Protein AF-A0A7S3MMH6-F1 (afdb_monomer_lite)

Sequence (223 aa):
MWWWFIRTEEEWIPPMNFKDDDWFYIYQQNIFYQYFVALHAAVLLTTGNDCGPRGNSQVTIATIGLFLGAIINANIFGELAVLVSQLNAKNTEFQVKLTKINTTIKHLKLPRPLEERIRDYIITNQNSLEGQEQLSRFMKLLSPSIKARVIKHEFYAVLKRQPMFGFDERITAAVLEKLSLNLYKPDQKVAVQGEYPEEMFFLVRGNCDVFKTLTSTTPLYVQ

InterPro domains:
  IPR000595 Cyclic nucleotide-binding domain [PS50042] (163-223)
  IPR014710 RmlC-like jelly roll fold [G3DSA:2.60.120.10] (154-220)
  IPR018490 Cyclic nucleotide-binding domain superfamily [SSF51206] (88-212)
  IPR050866 Cyclic nucleotide-gated cation channel [PTHR45638] (1-212)

Secondary structure (DSSP, 8-state):
-HHHHHHHH-----GGGSSSSTHHHHHHS-HHHHHHHHHHHHHHHHTT------SHHHHHHHHHHHHHHHHHHHHHHHHHHHHHHHHTHHHHHHHHHHHHHHHHHHHHT--HHHHHHHHHHHHHTHHHHHHHHHHHHHHHHS-HHHHHHHHHHHHHHHHHTSTTTTT-HHHHHHHHHH-------TT--S--TTS---------SS-----------------

Structure (mmCIF, N/CA/C/O backbone):
data_AF-A0A7S3MMH6-F1
#
_entry.id   AF-A0A7S3MMH6-F1
#
loop_
_atom_site.group_PDB
_atom_site.id
_atom_site.type_symbol
_atom_site.label_atom_id
_atom_site.label_alt_id
_atom_site.label_comp_id
_atom_site.label_asym_id
_atom_site.label_entity_id
_atom_site.label_seq_id
_atom_site.pdbx_PDB_ins_code
_atom_site.Cartn_x
_atom_site.Cartn_y
_atom_site.Cartn_z
_atom_site.occupancy
_atom_site.B_iso_or_equiv
_atom_site.auth_seq_id
_atom_site.auth_comp_id
_atom_site.auth_asym_id
_atom_site.auth_atom_id
_atom_site.pdbx_PDB_model_num
ATOM 1 N N . MET A 1 1 ? 32.583 1.002 -23.457 1.00 62.88 1 MET A N 1
ATOM 2 C CA . MET A 1 1 ? 32.989 0.023 -24.492 1.00 62.88 1 MET A CA 1
ATOM 3 C C . MET A 1 1 ? 32.793 0.573 -25.898 1.00 62.88 1 MET A C 1
ATOM 5 O O . MET A 1 1 ? 33.776 0.648 -26.612 1.00 62.88 1 MET A O 1
ATOM 9 N N . TRP A 1 2 ? 31.594 1.038 -26.268 1.00 71.38 2 TRP A N 1
ATOM 10 C CA . TRP A 1 2 ? 31.306 1.567 -27.614 1.00 71.38 2 TRP A CA 1
ATOM 11 C C . TRP A 1 2 ? 32.253 2.691 -28.084 1.00 71.38 2 TRP A C 1
ATOM 13 O O . TRP A 1 2 ? 32.808 2.616 -29.171 1.00 71.38 2 TRP A O 1
ATOM 23 N N . TRP A 1 3 ? 32.546 3.667 -27.217 1.00 70.00 3 TRP A N 1
ATOM 24 C CA . TRP A 1 3 ? 33.489 4.761 -27.510 1.00 70.00 3 TRP A CA 1
ATOM 25 C C . TRP A 1 3 ? 34.903 4.295 -27.897 1.00 70.00 3 TRP A C 1
ATOM 27 O O . TRP A 1 3 ? 35.540 4.898 -28.754 1.00 70.00 3 TRP A O 1
ATOM 37 N N . TRP A 1 4 ? 35.395 3.217 -27.280 1.00 69.19 4 TRP A N 1
ATOM 38 C CA . TRP A 1 4 ? 36.733 2.701 -27.574 1.00 69.19 4 TRP A CA 1
ATOM 39 C C . TRP A 1 4 ? 36.800 2.101 -28.985 1.00 69.19 4 TRP A C 1
ATOM 41 O O . TRP A 1 4 ? 37.768 2.342 -29.692 1.00 69.19 4 TRP A O 1
ATOM 51 N N . PHE A 1 5 ? 35.736 1.418 -29.419 1.00 66.12 5 PHE A N 1
ATOM 52 C CA . PHE A 1 5 ? 35.644 0.813 -30.751 1.00 66.12 5 PHE A CA 1
ATOM 53 C C . PHE A 1 5 ? 35.458 1.834 -31.877 1.00 66.12 5 PHE A C 1
ATOM 55 O O . PHE A 1 5 ? 36.091 1.713 -32.922 1.00 66.12 5 PHE A O 1
ATOM 62 N N . ILE A 1 6 ? 34.649 2.876 -31.652 1.00 68.94 6 ILE A N 1
ATOM 63 C CA . ILE A 1 6 ? 34.470 3.966 -32.630 1.00 68.94 6 ILE A CA 1
ATOM 64 C C . ILE A 1 6 ? 35.820 4.595 -32.994 1.00 68.94 6 ILE A C 1
ATOM 66 O O . ILE A 1 6 ? 36.039 4.953 -34.147 1.00 68.94 6 ILE A O 1
ATOM 70 N N . ARG A 1 7 ? 36.729 4.694 -32.018 1.00 65.56 7 ARG A N 1
ATOM 71 C CA . ARG A 1 7 ? 38.051 5.301 -32.183 1.00 65.56 7 ARG A CA 1
ATOM 72 C C . ARG A 1 7 ? 39.074 4.395 -32.879 1.00 65.56 7 ARG A C 1
ATOM 74 O O . ARG A 1 7 ? 40.053 4.909 -33.399 1.00 65.56 7 ARG A O 1
ATOM 81 N N . THR A 1 8 ? 38.913 3.072 -32.836 1.00 67.44 8 THR A N 1
ATOM 82 C CA . THR A 1 8 ? 39.908 2.145 -33.405 1.00 67.44 8 THR A CA 1
ATOM 83 C C . THR A 1 8 ? 39.695 1.867 -34.885 1.00 67.44 8 THR A C 1
ATOM 85 O O . THR A 1 8 ? 40.674 1.685 -35.597 1.00 67.44 8 THR A O 1
ATOM 88 N N . GLU A 1 9 ? 38.439 1.801 -35.331 1.00 66.38 9 GLU A N 1
ATOM 89 C CA . GLU A 1 9 ? 38.104 1.459 -36.721 1.00 66.38 9 GLU A CA 1
ATOM 90 C C . GLU A 1 9 ? 37.678 2.690 -37.544 1.00 66.38 9 GLU A C 1
ATOM 92 O O . GLU A 1 9 ? 37.731 2.622 -38.758 1.00 66.38 9 GLU A O 1
ATOM 97 N N . GLU A 1 10 ? 37.264 3.804 -36.915 1.00 68.50 10 GLU A N 1
ATOM 98 C CA . GLU A 1 10 ? 36.787 5.050 -37.567 1.00 68.50 10 GLU A CA 1
ATOM 99 C C . GLU A 1 10 ? 35.725 4.872 -38.685 1.00 68.50 10 GLU A C 1
ATOM 101 O O . GLU A 1 10 ? 35.461 5.773 -39.475 1.00 68.50 10 GLU A O 1
ATOM 106 N N . GLU A 1 11 ? 35.060 3.716 -38.725 1.00 70.00 11 GLU A N 1
ATOM 107 C CA . GLU A 1 11 ? 34.082 3.342 -39.759 1.00 70.00 11 GLU A CA 1
ATOM 108 C C . GLU A 1 11 ? 32.620 3.463 -39.300 1.00 70.00 11 GLU A C 1
ATOM 110 O O . GLU A 1 11 ? 31.686 3.286 -40.086 1.00 70.00 11 GLU A O 1
ATOM 115 N N . TRP A 1 12 ? 32.388 3.713 -38.010 1.00 78.81 12 TRP A N 1
ATOM 116 C CA . TRP A 1 12 ? 31.040 3.728 -37.456 1.00 78.81 12 TRP A CA 1
ATOM 117 C C . TRP A 1 12 ? 30.352 5.080 -37.660 1.00 78.81 12 TRP A C 1
ATOM 119 O O . TRP A 1 12 ? 30.837 6.124 -37.230 1.00 78.81 12 TRP A O 1
ATOM 129 N N . ILE A 1 13 ? 29.154 5.041 -38.244 1.00 74.38 13 ILE A N 1
ATOM 130 C CA . ILE A 1 13 ? 28.340 6.226 -38.516 1.00 74.38 13 ILE A CA 1
ATOM 131 C C . ILE A 1 13 ? 27.109 6.180 -37.604 1.00 74.38 13 ILE A C 1
ATOM 133 O O . ILE A 1 13 ? 26.341 5.216 -37.680 1.00 74.38 13 ILE A O 1
ATOM 137 N N . PRO A 1 14 ? 26.880 7.192 -36.746 1.00 74.31 14 PRO A N 1
ATOM 138 C CA . PRO A 1 14 ? 25.694 7.232 -35.909 1.00 74.31 14 PRO A CA 1
ATOM 139 C C . PRO A 1 14 ? 24.432 7.371 -36.768 1.00 74.31 14 PRO A C 1
ATOM 141 O O . PRO A 1 14 ? 24.442 8.113 -37.753 1.00 74.31 14 PRO A O 1
ATOM 144 N N . PRO A 1 15 ? 23.302 6.776 -36.348 1.00 68.12 15 PRO A N 1
ATOM 145 C CA . PRO A 1 15 ? 22.075 6.806 -37.137 1.00 68.12 15 PRO A CA 1
ATOM 146 C C . PRO A 1 15 ? 21.517 8.188 -37.476 1.00 68.12 15 PRO A C 1
ATOM 148 O O . PRO A 1 15 ? 20.829 8.352 -38.481 1.00 68.12 15 PRO A O 1
ATOM 151 N N . MET A 1 16 ? 21.845 9.194 -36.662 1.00 65.19 16 MET A N 1
ATOM 152 C CA . MET A 1 16 ? 21.480 10.590 -36.905 1.00 65.19 16 MET A CA 1
ATOM 153 C C . MET A 1 16 ? 22.085 11.148 -38.205 1.00 65.19 16 MET A C 1
ATOM 155 O O . MET A 1 16 ? 21.494 12.041 -38.802 1.00 65.19 16 MET A O 1
ATOM 159 N N . ASN A 1 17 ? 23.194 10.572 -38.680 1.00 65.25 17 ASN A N 1
ATOM 160 C CA . ASN A 1 17 ? 23.944 11.033 -39.848 1.00 65.25 17 ASN A CA 1
ATOM 161 C C . ASN A 1 17 ? 23.796 10.088 -41.057 1.00 65.25 17 ASN A C 1
ATOM 163 O O . ASN A 1 17 ? 24.615 10.124 -41.963 1.00 65.25 17 ASN A O 1
ATOM 167 N N . PHE A 1 18 ? 22.775 9.220 -41.107 1.00 65.38 18 PHE A N 1
ATOM 168 C CA . PHE A 1 18 ? 22.557 8.342 -42.273 1.00 65.38 18 PHE A CA 1
ATOM 169 C C . PHE A 1 18 ? 21.959 9.046 -43.501 1.00 65.38 18 PHE A C 1
ATOM 171 O O . PHE A 1 18 ? 21.880 8.428 -44.561 1.00 65.38 18 PHE A O 1
ATOM 178 N N . LYS A 1 19 ? 21.492 10.293 -43.364 1.00 58.62 19 LYS A N 1
ATOM 179 C CA . LYS A 1 19 ? 20.823 11.039 -44.444 1.00 58.62 19 LYS A CA 1
ATOM 180 C C . LYS A 1 19 ? 21.714 12.038 -45.179 1.00 58.62 19 LYS A C 1
ATOM 182 O O . LYS A 1 19 ? 21.406 12.336 -46.326 1.00 58.62 19 LYS A O 1
ATOM 187 N N . ASP A 1 20 ? 22.795 12.483 -44.552 1.00 57.34 20 ASP A N 1
ATOM 188 C CA . ASP A 1 20 ? 23.747 13.440 -45.109 1.00 57.34 20 ASP A CA 1
ATOM 189 C C . ASP A 1 20 ? 25.142 12.795 -45.047 1.00 57.34 20 ASP A C 1
ATOM 191 O O . ASP A 1 20 ? 25.453 12.124 -44.063 1.00 57.34 20 ASP A O 1
ATOM 195 N N . ASP A 1 21 ? 25.985 12.964 -46.074 1.00 57.78 21 ASP A N 1
ATOM 196 C CA . ASP A 1 21 ? 27.357 12.408 -46.183 1.00 57.78 21 ASP A CA 1
ATOM 197 C C . ASP A 1 21 ? 28.353 13.002 -45.143 1.00 57.78 21 ASP A C 1
ATOM 199 O O . ASP A 1 21 ? 29.566 13.065 -45.343 1.00 57.78 21 ASP A O 1
ATOM 203 N N . ASP A 1 22 ? 27.847 13.413 -43.982 1.00 60.09 22 ASP A N 1
ATOM 204 C CA . ASP A 1 22 ? 28.514 14.191 -42.941 1.00 60.09 22 ASP A CA 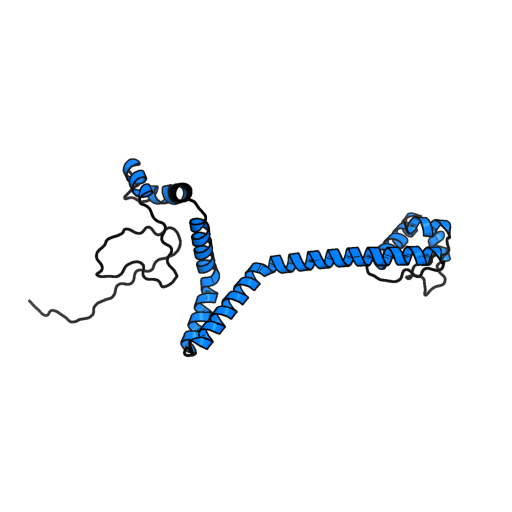1
ATOM 205 C C . ASP A 1 22 ? 29.324 13.341 -41.942 1.00 60.09 22 ASP A C 1
ATOM 207 O O . ASP A 1 22 ? 29.785 13.818 -40.899 1.00 60.09 22 ASP A O 1
ATOM 211 N N . TRP A 1 23 ? 29.510 12.051 -42.212 1.00 61.94 23 TRP A N 1
ATOM 212 C CA . TRP A 1 23 ? 30.156 11.123 -41.281 1.00 61.94 23 TRP A CA 1
ATOM 213 C C . TRP A 1 23 ? 31.647 11.414 -41.056 1.00 61.94 23 TRP A C 1
ATOM 215 O O . TRP A 1 23 ? 32.143 11.236 -39.941 1.00 61.94 23 TRP A O 1
ATOM 225 N N . PHE A 1 24 ? 32.340 11.959 -42.061 1.00 59.41 24 PHE A N 1
ATOM 226 C CA . PHE A 1 24 ? 33.725 12.423 -41.933 1.00 59.41 24 PHE A CA 1
ATOM 227 C C . PHE A 1 24 ? 33.884 13.553 -40.905 1.00 59.41 24 PHE A C 1
ATOM 229 O O . PHE A 1 24 ? 34.970 13.731 -40.350 1.00 59.41 24 PHE A O 1
ATOM 236 N N . TYR A 1 25 ? 32.817 14.302 -40.601 1.00 67.50 25 TYR A N 1
ATOM 237 C CA . TYR A 1 25 ? 32.901 15.429 -39.677 1.00 67.50 25 TYR A CA 1
ATOM 238 C C . TYR A 1 25 ? 32.965 14.996 -38.215 1.00 67.50 25 TYR A C 1
ATOM 240 O O . TYR A 1 25 ? 33.641 15.668 -37.443 1.00 67.50 25 TYR A O 1
ATOM 248 N N . ILE A 1 26 ? 32.340 13.882 -37.809 1.00 76.94 26 ILE A N 1
ATOM 249 C CA . ILE A 1 26 ? 32.316 13.460 -36.392 1.00 76.94 26 ILE A CA 1
ATOM 250 C C . ILE A 1 26 ? 33.731 13.207 -35.873 1.00 76.94 26 ILE A C 1
ATOM 252 O O . ILE A 1 26 ? 34.082 13.687 -34.795 1.00 76.94 26 ILE A O 1
ATOM 256 N N . TYR A 1 27 ? 34.551 12.507 -36.656 1.00 77.88 27 TYR A N 1
ATOM 257 C CA . TYR A 1 27 ? 35.936 12.187 -36.305 1.00 77.88 27 TYR A CA 1
ATOM 258 C C . TYR A 1 27 ? 36.850 13.420 -36.281 1.00 77.88 27 TYR A C 1
ATOM 260 O O . TYR A 1 27 ? 37.856 13.431 -35.576 1.00 77.88 27 TYR A O 1
ATOM 268 N N . GLN A 1 28 ? 36.460 14.492 -36.978 1.00 78.75 28 GLN A N 1
ATOM 269 C CA . GLN A 1 28 ? 37.149 15.785 -36.972 1.00 78.75 28 GLN A CA 1
ATOM 270 C C . GLN A 1 28 ? 36.670 16.723 -35.848 1.00 78.75 28 GLN A C 1
ATOM 272 O O . GLN A 1 28 ? 37.335 17.717 -35.554 1.00 78.75 28 GLN A O 1
ATOM 277 N N . GLN A 1 29 ? 35.536 16.428 -35.198 1.00 81.19 29 GLN A N 1
ATOM 278 C CA . GLN A 1 29 ? 35.030 17.205 -34.063 1.00 81.19 29 GLN A CA 1
ATOM 279 C C . GLN A 1 29 ? 35.808 16.926 -32.770 1.00 81.19 29 GLN A C 1
ATOM 281 O O . GLN A 1 29 ? 36.520 15.935 -32.622 1.00 81.19 29 GLN A O 1
ATOM 286 N N . ASN A 1 30 ? 35.605 17.797 -31.780 1.00 86.25 30 ASN A N 1
ATOM 287 C CA . ASN A 1 30 ? 36.179 17.665 -30.443 1.00 86.25 30 ASN A CA 1
ATOM 288 C C . ASN A 1 30 ? 35.828 16.308 -29.788 1.00 86.25 30 ASN A C 1
ATOM 290 O O . ASN A 1 30 ? 34.705 15.813 -29.908 1.00 86.25 30 ASN A O 1
ATOM 294 N N . ILE A 1 31 ? 36.764 15.754 -29.012 1.00 83.75 31 ILE A N 1
ATOM 295 C CA . ILE A 1 31 ? 36.619 14.496 -28.264 1.00 83.75 31 ILE A CA 1
ATOM 296 C C . ILE A 1 31 ? 35.347 14.459 -27.401 1.00 83.75 31 ILE A C 1
ATOM 298 O O . ILE A 1 31 ? 34.705 13.415 -27.284 1.00 83.75 31 ILE A O 1
ATOM 302 N N . PHE A 1 32 ? 34.947 15.604 -26.833 1.00 86.69 32 PHE A N 1
ATOM 303 C CA . PHE A 1 32 ? 33.717 15.716 -26.047 1.00 86.69 32 PHE A CA 1
ATOM 304 C C . PHE A 1 32 ? 32.476 15.423 -26.892 1.00 86.69 32 PHE A C 1
ATOM 306 O O . PHE A 1 32 ? 31.610 14.664 -26.462 1.00 86.69 32 PHE A O 1
ATOM 313 N N . TYR A 1 33 ? 32.405 15.975 -28.105 1.00 85.19 33 TYR A N 1
ATOM 314 C CA . TYR A 1 33 ? 31.282 15.756 -29.013 1.00 85.19 33 TYR A CA 1
ATOM 315 C C . TYR A 1 33 ? 31.188 14.281 -29.421 1.00 85.19 33 TYR A C 1
ATOM 317 O O . TYR A 1 33 ? 30.129 13.670 -29.285 1.00 85.19 33 TYR A O 1
ATOM 325 N N . GLN A 1 34 ? 32.316 13.676 -29.805 1.00 83.50 34 GLN A N 1
ATOM 326 C CA . GLN A 1 34 ? 32.385 12.253 -30.155 1.00 83.50 34 GLN A CA 1
ATOM 327 C C . GLN A 1 34 ? 31.911 11.350 -29.005 1.00 83.50 34 GLN A C 1
ATOM 329 O O . GLN A 1 34 ? 31.163 10.394 -29.219 1.00 83.50 34 GLN A O 1
ATOM 334 N N . TYR A 1 35 ? 32.302 11.668 -27.767 1.00 86.19 35 TYR A N 1
ATOM 335 C CA . TYR A 1 35 ? 31.870 10.925 -26.585 1.00 86.19 35 TYR A CA 1
ATOM 336 C C . TYR A 1 35 ? 30.358 11.024 -26.346 1.00 86.19 35 TYR A C 1
ATOM 338 O O . TYR A 1 35 ? 29.716 10.000 -26.117 1.00 86.19 35 TYR A O 1
ATOM 346 N N . PHE A 1 36 ? 29.769 12.221 -26.426 1.00 87.56 36 PHE A N 1
ATOM 347 C CA . PHE A 1 36 ? 28.325 12.392 -26.228 1.00 87.56 36 PHE A CA 1
ATOM 348 C C . PHE A 1 36 ? 27.495 11.706 -27.316 1.00 87.56 36 PHE A C 1
ATOM 350 O O . PHE A 1 36 ? 26.463 11.117 -27.003 1.00 87.56 36 PHE A O 1
ATOM 357 N N . VAL A 1 37 ? 27.965 11.702 -28.566 1.00 85.31 37 VAL A N 1
ATOM 358 C CA . VAL A 1 37 ? 27.330 10.949 -29.659 1.00 85.31 37 VAL A CA 1
ATOM 359 C C . VAL A 1 37 ? 27.395 9.442 -29.394 1.00 85.31 37 VAL A C 1
ATOM 361 O O . VAL A 1 37 ? 26.387 8.745 -29.526 1.00 85.31 37 VAL A O 1
ATOM 364 N N . ALA A 1 38 ? 28.546 8.933 -28.947 1.00 84.75 38 ALA A N 1
ATOM 365 C CA . ALA A 1 38 ? 28.697 7.529 -28.571 1.00 84.75 38 ALA A CA 1
ATOM 366 C C . ALA A 1 38 ? 27.815 7.145 -27.368 1.00 84.75 38 ALA A C 1
ATOM 368 O O . ALA A 1 38 ? 27.232 6.061 -27.351 1.00 84.75 38 ALA A O 1
ATOM 369 N N . LEU A 1 39 ? 27.691 8.030 -26.373 1.00 87.00 39 LEU A N 1
ATOM 370 C CA . LEU A 1 39 ? 26.815 7.851 -25.214 1.00 87.00 39 LEU A CA 1
ATOM 371 C C . LEU A 1 39 ? 25.342 7.824 -25.635 1.00 87.00 39 LEU A C 1
ATOM 373 O O . LEU A 1 39 ? 24.604 6.935 -25.219 1.00 87.00 39 LEU A O 1
ATOM 377 N N . HIS A 1 40 ? 24.927 8.758 -26.490 1.00 86.25 40 HIS A N 1
ATOM 378 C CA . HIS A 1 40 ? 23.576 8.808 -27.039 1.00 86.25 40 HIS A CA 1
ATOM 379 C C . HIS A 1 40 ? 23.229 7.511 -27.787 1.00 86.25 40 HIS A C 1
ATOM 381 O O . HIS A 1 40 ? 22.184 6.914 -27.534 1.00 86.25 40 HIS A O 1
ATOM 387 N N . ALA A 1 41 ? 24.140 7.010 -28.627 1.00 84.50 41 ALA A N 1
ATOM 388 C CA . ALA A 1 41 ? 23.962 5.733 -29.315 1.00 84.50 41 ALA A CA 1
ATOM 389 C C . ALA A 1 41 ? 23.887 4.536 -28.353 1.00 84.50 41 ALA A C 1
ATOM 391 O O . ALA A 1 41 ? 23.083 3.635 -28.569 1.00 84.50 41 ALA A O 1
ATOM 392 N N . ALA A 1 42 ? 24.664 4.529 -27.265 1.00 86.50 42 ALA A N 1
ATOM 393 C CA . ALA A 1 42 ? 24.591 3.474 -26.253 1.00 86.50 42 ALA A CA 1
ATOM 394 C C . ALA A 1 42 ? 23.244 3.467 -25.502 1.00 86.50 42 ALA A C 1
ATOM 396 O O . ALA A 1 42 ? 22.694 2.400 -25.219 1.00 86.50 42 ALA A O 1
ATOM 397 N N . VAL A 1 43 ? 22.685 4.646 -25.211 1.00 88.56 43 VAL A N 1
ATOM 398 C CA . VAL A 1 43 ? 21.348 4.772 -24.606 1.00 88.56 43 VAL A CA 1
ATOM 399 C C . VAL A 1 43 ? 20.269 4.283 -25.575 1.00 88.56 43 VAL A C 1
ATOM 401 O O . VAL A 1 43 ? 19.395 3.519 -25.172 1.00 88.56 43 VAL A O 1
ATOM 404 N N . LEU A 1 44 ? 20.359 4.651 -26.856 1.00 87.44 44 LEU A N 1
ATOM 405 C CA . LEU A 1 44 ? 19.448 4.167 -27.899 1.00 87.44 44 LEU A CA 1
ATOM 406 C C . LEU A 1 44 ? 19.522 2.645 -28.083 1.00 87.44 44 LEU A C 1
ATOM 408 O O . LEU A 1 44 ? 18.490 1.983 -28.164 1.00 87.44 44 LEU A O 1
ATOM 412 N N . LEU A 1 45 ? 20.726 2.073 -28.072 1.00 87.06 45 LEU A N 1
ATOM 413 C CA . LEU A 1 45 ? 20.916 0.623 -28.119 1.00 87.06 45 LEU A CA 1
ATOM 414 C C . LEU A 1 45 ? 20.231 -0.061 -26.928 1.00 87.06 45 LEU A C 1
ATOM 416 O O . LEU A 1 45 ? 19.583 -1.093 -27.080 1.00 87.06 45 LEU A O 1
ATOM 420 N N . THR A 1 46 ? 20.315 0.549 -25.743 1.00 87.00 46 THR A N 1
ATOM 421 C CA . THR A 1 46 ? 19.673 0.025 -24.529 1.00 87.00 46 THR A CA 1
ATOM 422 C C . THR A 1 46 ? 18.151 0.031 -24.648 1.00 87.00 46 THR A C 1
ATOM 424 O O . THR A 1 46 ? 17.508 -0.870 -24.125 1.00 87.00 46 THR A O 1
ATOM 427 N N . THR A 1 47 ? 17.551 0.978 -25.372 1.00 87.88 47 THR A N 1
ATOM 428 C CA . THR A 1 47 ? 16.098 1.013 -25.623 1.00 87.88 47 THR A CA 1
ATOM 429 C C . THR A 1 47 ? 15.653 0.116 -26.784 1.00 87.88 47 THR A C 1
ATOM 431 O O . THR A 1 47 ? 14.466 0.082 -27.102 1.00 87.88 47 THR A O 1
ATOM 434 N N . GLY A 1 48 ? 16.573 -0.647 -27.385 1.00 84.75 48 GLY A N 1
ATOM 435 C CA . GLY A 1 48 ? 16.291 -1.566 -28.490 1.00 84.75 48 GLY A CA 1
ATOM 436 C C . GLY A 1 48 ? 16.349 -0.918 -29.874 1.00 84.75 48 GLY A C 1
ATOM 437 O O . GLY A 1 48 ? 15.880 -1.519 -30.837 1.00 84.75 48 GLY A O 1
ATOM 438 N N . ASN A 1 49 ? 16.898 0.295 -29.987 1.00 85.31 49 ASN A N 1
ATOM 439 C CA . ASN A 1 49 ? 17.121 0.937 -31.279 1.00 85.31 49 ASN A CA 1
ATOM 440 C C . ASN A 1 49 ? 18.421 0.441 -31.919 1.00 85.31 49 ASN A C 1
ATOM 442 O O . ASN A 1 49 ? 19.376 0.074 -31.234 1.00 85.31 49 ASN A O 1
ATOM 446 N N . ASP A 1 50 ? 18.455 0.465 -33.247 1.00 79.75 50 ASP A N 1
ATOM 447 C CA . ASP A 1 50 ? 19.628 0.058 -34.010 1.00 79.75 50 ASP A CA 1
ATOM 448 C C . ASP A 1 50 ? 20.738 1.120 -33.928 1.00 79.75 50 ASP A C 1
ATOM 450 O O . ASP A 1 50 ? 20.481 2.324 -34.017 1.00 79.75 50 ASP A O 1
ATOM 454 N N . CYS A 1 51 ? 21.983 0.673 -33.762 1.00 77.56 51 CYS A N 1
ATOM 455 C CA . CYS A 1 51 ? 23.169 1.524 -33.818 1.00 77.56 51 CYS A CA 1
ATOM 456 C C . CYS A 1 51 ? 23.837 1.527 -35.202 1.00 77.56 51 CYS A C 1
ATOM 458 O O . CYS A 1 51 ? 24.802 2.265 -35.387 1.00 77.56 51 CYS A O 1
ATOM 460 N N . GLY A 1 52 ? 23.336 0.736 -36.157 1.00 78.00 52 GLY A N 1
ATOM 461 C CA . GLY A 1 52 ? 23.839 0.639 -37.527 1.00 78.00 52 GLY A CA 1
ATOM 462 C C . GLY A 1 52 ? 25.300 0.185 -37.616 1.00 78.00 52 GLY A C 1
ATOM 463 O O . GLY A 1 52 ? 26.138 0.924 -38.141 1.00 78.00 52 GLY A O 1
ATOM 464 N N . PRO A 1 53 ? 25.633 -1.008 -37.092 1.00 80.50 53 PRO A N 1
ATOM 465 C CA . PRO A 1 53 ? 26.980 -1.560 -37.187 1.00 80.50 53 PRO A CA 1
ATOM 466 C C . PRO A 1 53 ? 27.364 -1.845 -38.650 1.00 80.50 53 PRO A C 1
ATOM 468 O O . PRO A 1 53 ? 26.544 -2.323 -39.435 1.00 80.50 53 PRO A O 1
ATOM 471 N N . ARG A 1 54 ? 28.621 -1.576 -39.022 1.00 78.19 54 ARG A N 1
ATOM 472 C CA . ARG A 1 54 ? 29.150 -1.800 -40.384 1.00 78.19 54 ARG A CA 1
ATOM 473 C C . ARG A 1 54 ? 30.090 -3.004 -40.472 1.00 78.19 54 ARG A C 1
ATOM 475 O O . ARG A 1 54 ? 30.081 -3.701 -41.481 1.00 78.19 54 ARG A O 1
ATOM 482 N N . GLY A 1 55 ? 30.851 -3.270 -39.410 1.00 82.25 55 GLY A N 1
ATOM 483 C CA . GLY A 1 55 ? 31.793 -4.392 -39.324 1.00 82.25 55 GLY A CA 1
ATOM 484 C C . GLY A 1 55 ? 31.268 -5.599 -38.535 1.00 82.25 55 GLY A C 1
ATOM 485 O O . GLY A 1 55 ? 30.431 -5.463 -37.641 1.00 82.25 55 GLY A O 1
ATOM 486 N N . ASN A 1 56 ? 31.815 -6.793 -38.799 1.00 83.69 56 ASN A N 1
ATOM 487 C CA . ASN A 1 56 ? 31.464 -8.032 -38.077 1.00 83.69 56 ASN A CA 1
ATOM 488 C C . ASN A 1 56 ? 31.709 -7.924 -36.553 1.00 83.69 56 ASN A C 1
ATOM 490 O O . ASN A 1 56 ? 30.935 -8.455 -35.749 1.00 83.69 56 ASN A O 1
ATOM 494 N N . SER A 1 57 ? 32.768 -7.212 -36.149 1.00 81.75 57 SER A N 1
ATOM 495 C CA . SER A 1 57 ? 33.091 -6.890 -34.750 1.00 81.75 57 SER A CA 1
ATOM 496 C C . SER A 1 57 ? 31.991 -6.034 -34.108 1.00 81.75 57 SER A C 1
ATOM 498 O O . SER A 1 57 ? 31.471 -6.372 -33.041 1.00 81.75 57 SER A O 1
ATOM 500 N N . GLN A 1 58 ? 31.578 -4.971 -34.802 1.00 82.44 58 GLN A N 1
ATOM 501 C CA . GLN A 1 58 ? 30.539 -4.037 -34.369 1.00 82.44 58 GLN A CA 1
ATOM 502 C C . GLN A 1 58 ? 29.180 -4.732 -34.228 1.00 82.44 58 GLN A C 1
ATOM 504 O O . GLN A 1 58 ? 28.508 -4.540 -33.215 1.00 82.44 58 GLN A O 1
ATOM 509 N N . VAL A 1 59 ? 28.806 -5.593 -35.184 1.00 85.75 59 VAL A N 1
ATOM 510 C CA . VAL A 1 59 ? 27.565 -6.390 -35.132 1.00 85.75 59 VAL A CA 1
ATOM 511 C C . VAL A 1 59 ? 27.546 -7.286 -33.894 1.00 85.75 59 VAL A C 1
ATOM 513 O O . VAL A 1 59 ? 26.544 -7.338 -33.180 1.00 85.75 59 VAL A O 1
ATOM 516 N N . THR A 1 60 ? 28.659 -7.960 -33.598 1.00 86.44 60 THR A N 1
ATOM 517 C CA . THR A 1 60 ? 28.755 -8.874 -32.449 1.00 86.44 60 THR A CA 1
ATOM 518 C C . THR A 1 60 ? 28.567 -8.128 -31.125 1.00 86.44 60 THR A C 1
ATOM 520 O O . THR A 1 60 ? 27.790 -8.551 -30.269 1.00 86.44 60 THR A O 1
ATOM 523 N N . ILE A 1 61 ? 29.223 -6.976 -30.964 1.00 83.50 61 ILE A N 1
ATOM 524 C CA . ILE A 1 61 ? 29.137 -6.162 -29.742 1.00 83.50 61 ILE A CA 1
ATOM 525 C C . ILE A 1 61 ? 27.762 -5.511 -29.603 1.00 83.50 61 ILE A C 1
ATOM 527 O O . ILE A 1 61 ? 27.203 -5.513 -28.507 1.00 83.50 61 ILE A O 1
ATOM 531 N N . ALA A 1 62 ? 27.206 -4.984 -30.696 1.00 85.38 62 ALA A N 1
ATOM 532 C CA . ALA A 1 62 ? 25.860 -4.422 -30.715 1.00 85.38 62 ALA A CA 1
ATOM 533 C C . ALA A 1 62 ? 24.825 -5.475 -30.301 1.00 85.38 62 ALA A C 1
ATOM 535 O O . ALA A 1 62 ? 23.968 -5.198 -29.467 1.00 85.38 62 ALA A O 1
ATOM 536 N N . THR A 1 63 ? 24.968 -6.707 -30.796 1.00 88.12 63 THR A N 1
ATOM 537 C CA . THR A 1 63 ? 24.094 -7.832 -30.439 1.00 88.12 63 THR A CA 1
ATOM 538 C C . THR A 1 63 ? 24.181 -8.167 -28.948 1.00 88.12 63 THR A C 1
ATOM 540 O O . THR A 1 63 ? 23.154 -8.277 -28.281 1.00 88.12 63 THR A O 1
ATOM 543 N N . ILE A 1 64 ? 25.390 -8.269 -28.382 1.00 89.31 64 ILE A N 1
ATOM 544 C CA . ILE A 1 64 ? 25.579 -8.489 -26.934 1.00 89.31 64 ILE A CA 1
ATOM 545 C C . ILE A 1 64 ? 24.985 -7.327 -26.124 1.00 89.31 64 ILE A C 1
ATOM 547 O O . ILE A 1 64 ? 24.307 -7.550 -25.121 1.00 89.31 64 ILE A O 1
ATOM 551 N N . GLY A 1 65 ? 25.209 -6.089 -26.569 1.00 88.25 65 GLY A N 1
ATOM 552 C CA . GLY A 1 65 ? 24.661 -4.885 -25.952 1.00 88.25 65 GLY A CA 1
ATOM 553 C C . GLY A 1 65 ? 23.133 -4.864 -25.953 1.00 88.25 65 GLY A C 1
ATOM 554 O O . GLY A 1 65 ? 22.540 -4.522 -24.934 1.00 88.25 65 GLY A O 1
ATOM 555 N N . LEU A 1 66 ? 22.498 -5.303 -27.042 1.00 90.06 66 LEU A N 1
ATOM 556 C CA . LEU A 1 66 ? 21.044 -5.437 -27.144 1.00 90.06 66 LEU A CA 1
ATOM 557 C C . LEU A 1 66 ? 20.498 -6.486 -26.174 1.00 90.06 66 LEU A C 1
ATOM 559 O O . LEU A 1 66 ? 19.513 -6.217 -25.489 1.00 90.06 66 LEU A O 1
ATOM 563 N N . PHE A 1 67 ? 21.147 -7.648 -26.049 1.00 92.25 67 PHE A N 1
ATOM 564 C CA . PHE A 1 67 ? 20.742 -8.656 -25.063 1.00 92.25 67 PHE A CA 1
ATOM 565 C C . PHE A 1 67 ? 20.841 -8.128 -23.629 1.00 92.25 67 PHE A C 1
ATOM 567 O O . PHE A 1 67 ? 19.906 -8.286 -22.845 1.00 92.25 67 PHE A O 1
ATOM 574 N N . LEU A 1 68 ? 21.947 -7.466 -23.284 1.00 91.75 68 LEU A N 1
ATOM 575 C CA . LEU A 1 68 ? 22.124 -6.871 -21.959 1.00 91.75 68 LEU A CA 1
ATOM 576 C C . LEU A 1 68 ? 21.117 -5.743 -21.703 1.00 91.75 68 LEU A C 1
ATOM 578 O O . LEU A 1 68 ? 20.514 -5.700 -20.632 1.00 91.75 68 LEU A O 1
ATOM 582 N N . GLY A 1 69 ? 20.888 -4.873 -22.688 1.00 91.69 69 GLY A N 1
ATOM 583 C CA . GLY A 1 69 ? 19.892 -3.806 -22.616 1.00 91.69 69 GLY A CA 1
ATOM 584 C C . GLY A 1 69 ? 18.479 -4.350 -22.415 1.00 91.69 69 GLY A C 1
ATOM 585 O O . GLY A 1 69 ? 17.752 -3.868 -21.548 1.00 91.69 69 GLY A O 1
ATOM 586 N N . ALA A 1 70 ? 18.117 -5.421 -23.125 1.00 93.56 70 ALA A N 1
ATOM 587 C CA . ALA A 1 70 ? 16.837 -6.100 -22.955 1.00 93.56 70 ALA A CA 1
ATOM 588 C C . ALA A 1 70 ? 16.663 -6.668 -21.537 1.00 93.56 70 ALA A C 1
ATOM 590 O O . ALA A 1 70 ? 15.606 -6.485 -20.934 1.00 93.56 70 ALA A O 1
ATOM 591 N N . ILE A 1 71 ? 17.699 -7.300 -20.971 1.00 95.00 71 ILE A N 1
ATOM 592 C CA . ILE A 1 71 ? 17.671 -7.816 -19.592 1.00 95.00 71 ILE A CA 1
ATOM 593 C C . ILE A 1 71 ? 17.515 -6.673 -18.581 1.00 95.00 71 ILE A C 1
ATOM 595 O O . ILE A 1 71 ? 16.715 -6.777 -17.651 1.00 95.00 71 ILE A O 1
ATOM 599 N N . ILE A 1 72 ? 18.253 -5.573 -18.748 1.00 94.00 72 ILE A N 1
ATOM 600 C CA . ILE A 1 72 ? 18.160 -4.405 -17.859 1.00 94.00 72 ILE A CA 1
ATOM 601 C C . ILE A 1 72 ? 16.752 -3.807 -17.919 1.00 94.00 72 ILE A C 1
ATOM 603 O O . ILE A 1 72 ? 16.132 -3.612 -16.874 1.00 94.00 72 ILE A O 1
ATOM 607 N N . ASN A 1 73 ? 16.212 -3.590 -19.119 1.00 94.56 73 ASN A N 1
ATOM 608 C CA . ASN A 1 73 ? 14.858 -3.068 -19.289 1.00 94.56 73 ASN A CA 1
ATOM 609 C C . ASN A 1 73 ? 13.812 -3.995 -18.667 1.00 94.56 73 ASN A C 1
ATOM 611 O O . ASN A 1 73 ? 12.923 -3.517 -17.966 1.00 94.56 73 ASN A O 1
ATOM 615 N N . ALA A 1 74 ? 13.926 -5.310 -18.874 1.00 95.88 74 ALA A N 1
ATOM 616 C CA . ALA A 1 74 ? 13.013 -6.283 -18.282 1.00 95.88 74 ALA A CA 1
ATOM 617 C C . ALA A 1 74 ? 12.999 -6.195 -16.747 1.00 95.88 74 ALA A C 1
ATOM 619 O O . ALA A 1 74 ? 11.924 -6.179 -16.150 1.00 95.88 74 ALA A O 1
ATOM 620 N N . ASN A 1 75 ? 14.169 -6.067 -16.112 1.00 96.62 75 ASN A N 1
ATOM 621 C CA . ASN A 1 75 ? 14.261 -5.883 -14.662 1.00 96.62 75 ASN A CA 1
ATOM 622 C C . ASN A 1 75 ? 13.651 -4.550 -14.209 1.00 96.62 75 ASN A C 1
ATOM 624 O O . ASN A 1 75 ? 12.869 -4.536 -13.262 1.00 96.62 75 ASN A O 1
ATOM 628 N N . ILE A 1 76 ? 13.947 -3.444 -14.902 1.00 96.19 76 ILE A N 1
ATOM 629 C CA . ILE A 1 76 ? 13.389 -2.122 -14.574 1.00 96.19 76 ILE A CA 1
ATOM 630 C C . ILE A 1 76 ? 11.859 -2.157 -14.635 1.00 96.19 76 ILE A C 1
ATOM 632 O O . ILE A 1 76 ? 11.195 -1.737 -13.690 1.00 96.19 76 ILE A O 1
ATOM 636 N N . PHE A 1 77 ? 11.283 -2.685 -15.718 1.00 96.12 77 PHE A N 1
ATOM 637 C CA . PHE A 1 77 ? 9.830 -2.784 -15.849 1.00 96.12 77 PHE A CA 1
ATOM 638 C C . PHE A 1 77 ? 9.214 -3.770 -14.849 1.00 96.12 77 PHE A C 1
ATOM 640 O O . PHE A 1 77 ? 8.109 -3.519 -14.367 1.00 96.12 77 PHE A O 1
ATOM 647 N N . GLY A 1 78 ? 9.922 -4.845 -14.493 1.00 97.25 78 GLY A N 1
ATOM 648 C CA . GLY A 1 78 ? 9.509 -5.775 -13.442 1.00 97.25 78 GLY A CA 1
ATOM 649 C C . GLY A 1 78 ? 9.386 -5.091 -12.079 1.00 97.25 78 GLY A C 1
ATOM 650 O O . GLY A 1 78 ? 8.325 -5.143 -11.457 1.00 97.25 78 GLY A O 1
ATOM 651 N N . GLU A 1 79 ? 10.429 -4.381 -11.651 1.00 97.62 79 GLU A N 1
ATOM 652 C CA . GLU A 1 79 ? 10.435 -3.632 -10.387 1.00 97.62 79 GLU A CA 1
ATOM 653 C C . GLU A 1 79 ? 9.389 -2.512 -10.378 1.00 97.62 79 GLU A C 1
ATOM 655 O O . GLU A 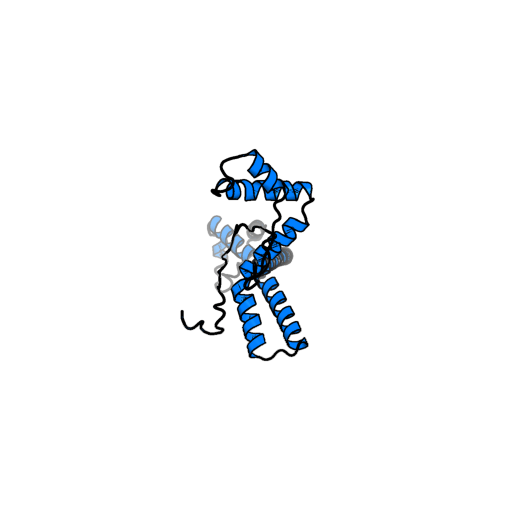1 79 ? 8.662 -2.332 -9.399 1.00 97.62 79 GLU A O 1
ATOM 660 N N . LEU A 1 80 ? 9.234 -1.793 -11.495 1.00 97.88 80 LEU A N 1
ATOM 661 C CA . LEU A 1 80 ? 8.191 -0.776 -11.634 1.00 97.88 80 LEU A CA 1
ATOM 662 C C . LEU A 1 80 ? 6.786 -1.372 -11.490 1.00 97.88 80 LEU A C 1
ATOM 664 O O . LEU A 1 80 ? 5.941 -0.782 -10.816 1.00 97.88 80 LEU A O 1
ATOM 668 N N . ALA A 1 81 ? 6.524 -2.541 -12.078 1.00 96.44 81 ALA A N 1
ATOM 669 C CA . ALA A 1 81 ? 5.237 -3.216 -11.940 1.00 96.44 81 ALA A CA 1
ATOM 670 C C . ALA A 1 81 ? 4.961 -3.624 -10.483 1.00 96.44 81 ALA A C 1
ATOM 672 O O . ALA A 1 81 ? 3.847 -3.425 -9.988 1.00 96.44 81 ALA A O 1
ATOM 673 N N . VAL A 1 82 ? 5.974 -4.134 -9.772 1.00 96.81 82 VAL A N 1
ATOM 674 C CA . VAL A 1 82 ? 5.871 -4.462 -8.341 1.00 96.81 82 VAL A CA 1
ATOM 675 C C . VAL A 1 82 ? 5.573 -3.209 -7.521 1.00 96.81 82 VAL A C 1
ATOM 677 O O . VAL A 1 82 ? 4.643 -3.218 -6.714 1.00 96.81 82 VAL A O 1
ATOM 680 N N . LEU A 1 83 ? 6.287 -2.111 -7.762 1.00 97.12 83 LEU A N 1
ATOM 681 C CA . LEU A 1 83 ? 6.068 -0.838 -7.078 1.00 97.12 83 LEU A CA 1
ATOM 682 C C . LEU A 1 83 ? 4.647 -0.308 -7.311 1.00 97.12 83 LEU A C 1
ATOM 684 O O . LEU A 1 83 ? 3.965 0.075 -6.360 1.00 97.12 83 LEU A O 1
ATOM 688 N N . VAL A 1 84 ? 4.157 -0.337 -8.552 1.00 96.31 84 VAL A N 1
ATOM 689 C CA . VAL A 1 84 ? 2.781 0.070 -8.882 1.00 96.31 84 VAL A CA 1
ATOM 690 C C . VAL A 1 84 ? 1.760 -0.825 -8.178 1.00 96.31 84 VAL A C 1
ATOM 692 O O . VAL A 1 84 ? 0.761 -0.326 -7.653 1.00 96.31 84 VAL A O 1
ATOM 695 N N . SER A 1 85 ? 2.008 -2.135 -8.121 1.00 95.31 85 SER A N 1
ATOM 696 C CA . SER A 1 85 ? 1.157 -3.071 -7.384 1.00 95.31 85 SER A CA 1
ATOM 697 C C . SER A 1 85 ? 1.140 -2.763 -5.886 1.00 95.31 85 SER A C 1
ATOM 699 O O . SER A 1 85 ? 0.082 -2.843 -5.264 1.00 95.31 85 SER A O 1
ATOM 701 N N . GLN A 1 86 ? 2.281 -2.401 -5.297 1.00 95.19 86 GLN A N 1
ATOM 702 C CA . GLN A 1 86 ? 2.385 -2.048 -3.880 1.00 95.19 86 GLN A CA 1
ATOM 703 C C . GLN A 1 86 ? 1.666 -0.731 -3.569 1.00 95.19 86 GLN A C 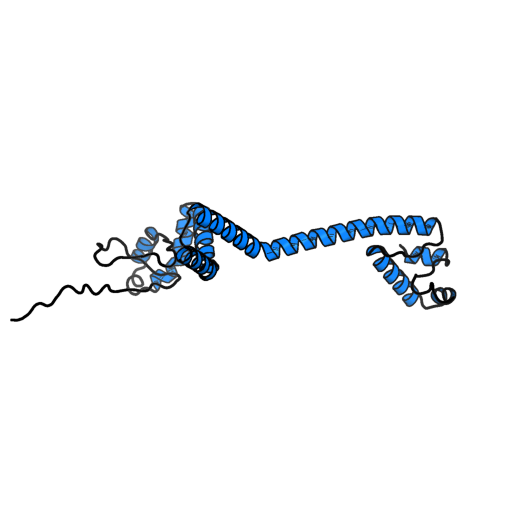1
ATOM 705 O O . GLN A 1 86 ? 0.892 -0.673 -2.614 1.00 95.19 86 GLN A O 1
ATOM 710 N N . LEU A 1 87 ? 1.841 0.299 -4.401 1.00 94.62 87 LEU A N 1
ATOM 711 C CA . LEU A 1 87 ? 1.135 1.578 -4.253 1.00 94.62 87 LEU A CA 1
ATOM 712 C C . LEU A 1 87 ? -0.386 1.404 -4.319 1.00 94.62 87 LEU A C 1
ATOM 714 O O . LEU A 1 87 ? -1.127 2.036 -3.566 1.00 94.62 87 LEU A O 1
ATOM 718 N N . ASN A 1 88 ? -0.856 0.508 -5.186 1.00 94.44 88 ASN A N 1
ATOM 719 C CA . ASN A 1 88 ? -2.278 0.233 -5.365 1.00 94.44 88 ASN A CA 1
ATOM 720 C C . ASN A 1 88 ? -2.811 -0.899 -4.477 1.00 94.44 88 ASN A C 1
ATOM 722 O O . ASN A 1 88 ? -3.992 -1.243 -4.589 1.00 94.44 88 ASN A O 1
ATOM 726 N N . ALA A 1 89 ? -1.994 -1.472 -3.588 1.00 93.56 89 ALA A N 1
ATOM 727 C CA . ALA A 1 89 ? -2.374 -2.640 -2.796 1.00 93.56 89 ALA A CA 1
ATOM 728 C C . ALA A 1 89 ? -3.625 -2.372 -1.947 1.00 93.56 89 ALA A C 1
ATOM 730 O O . ALA A 1 89 ? -4.578 -3.148 -2.001 1.00 93.56 89 ALA A O 1
ATOM 731 N N . LYS A 1 90 ? -3.677 -1.227 -1.250 1.00 88.12 90 LYS A N 1
ATOM 732 C CA . LYS A 1 90 ? -4.822 -0.846 -0.403 1.00 88.12 90 LYS A CA 1
ATOM 733 C C . LYS A 1 90 ? -6.125 -0.721 -1.200 1.00 88.12 90 LYS A C 1
ATOM 735 O O . LYS A 1 90 ? -7.165 -1.237 -0.794 1.00 88.12 90 LYS A O 1
ATOM 740 N N . ASN A 1 91 ? -6.071 -0.054 -2.352 1.00 90.56 91 ASN A N 1
ATOM 741 C CA . ASN A 1 91 ? -7.240 0.113 -3.217 1.00 90.56 91 ASN A CA 1
ATOM 742 C C . ASN A 1 91 ? -7.699 -1.235 -3.781 1.00 90.56 91 ASN A C 1
ATOM 744 O O . ASN A 1 91 ? -8.892 -1.532 -3.786 1.00 90.56 91 ASN A O 1
ATOM 748 N N . THR A 1 92 ? -6.750 -2.073 -4.198 1.00 93.19 92 THR A N 1
ATOM 749 C CA . THR A 1 92 ? -7.025 -3.417 -4.717 1.00 93.19 92 THR A CA 1
ATOM 750 C C . THR A 1 92 ? -7.681 -4.293 -3.651 1.00 93.19 92 THR A C 1
ATOM 752 O O . THR A 1 92 ? -8.699 -4.929 -3.919 1.00 93.19 92 THR A O 1
ATOM 755 N N . GLU A 1 93 ? -7.169 -4.282 -2.418 1.00 91.44 93 GLU A N 1
ATOM 756 C CA . GLU A 1 93 ? -7.754 -5.016 -1.294 1.00 91.44 93 GLU A CA 1
ATOM 757 C C . GLU A 1 93 ? -9.197 -4.571 -1.017 1.00 91.44 93 GLU A C 1
ATOM 759 O O . GLU A 1 93 ? -10.092 -5.408 -0.851 1.00 91.44 93 GLU A O 1
ATOM 764 N N . PHE A 1 94 ? -9.457 -3.262 -1.033 1.00 91.94 94 PHE A N 1
ATOM 765 C CA . PHE A 1 94 ? -10.806 -2.739 -0.849 1.00 91.94 94 PHE A CA 1
ATOM 766 C C . PHE A 1 94 ? -11.762 -3.168 -1.970 1.00 91.94 94 PHE A C 1
ATOM 768 O O . PHE A 1 94 ? -12.878 -3.608 -1.689 1.00 91.94 94 PHE A O 1
ATOM 775 N N . GLN A 1 95 ? -11.321 -3.134 -3.229 1.00 93.06 95 GLN A N 1
ATOM 776 C CA . GLN A 1 95 ? -12.126 -3.607 -4.361 1.00 93.06 95 GLN A CA 1
ATOM 777 C C . GLN A 1 95 ? -12.437 -5.106 -4.263 1.00 93.06 95 GLN A C 1
ATOM 779 O O . GLN A 1 95 ? -13.569 -5.536 -4.511 1.00 93.06 95 GLN A O 1
ATOM 784 N N . VAL A 1 96 ? -11.471 -5.915 -3.820 1.00 94.19 96 VAL A N 1
ATOM 785 C CA . VAL A 1 96 ? -11.681 -7.342 -3.538 1.00 94.19 96 VAL A CA 1
ATOM 786 C C . VAL A 1 96 ? -12.716 -7.526 -2.421 1.00 94.19 96 VAL A C 1
ATOM 788 O O . VAL A 1 96 ? -13.603 -8.377 -2.538 1.00 94.19 96 VAL A O 1
ATOM 791 N N . LYS A 1 97 ? -12.661 -6.718 -1.353 1.00 92.19 97 LYS A N 1
ATOM 792 C CA . LYS A 1 97 ? -13.648 -6.732 -0.257 1.00 92.19 97 LYS A CA 1
ATOM 793 C C . LYS A 1 97 ? -15.052 -6.375 -0.752 1.00 92.19 97 LYS A C 1
ATOM 795 O O . LYS A 1 97 ? -15.992 -7.115 -0.460 1.00 92.19 97 LYS A O 1
ATOM 800 N N . LEU A 1 98 ? -15.199 -5.310 -1.541 1.00 93.44 98 LEU A N 1
ATOM 801 C CA . LEU A 1 98 ? -16.481 -4.921 -2.143 1.00 93.44 98 LEU A CA 1
ATOM 802 C C . LEU A 1 98 ? -17.034 -6.008 -3.066 1.00 93.44 98 LEU A C 1
ATOM 804 O O . LEU A 1 98 ? -18.224 -6.315 -3.018 1.00 93.44 98 LEU A O 1
ATOM 808 N N . THR A 1 99 ? -16.173 -6.643 -3.858 1.00 94.75 99 THR A N 1
ATOM 809 C CA . THR A 1 99 ? -16.568 -7.749 -4.738 1.00 94.75 99 THR A CA 1
ATOM 810 C C . THR A 1 99 ? -17.129 -8.921 -3.934 1.00 94.75 99 THR A C 1
ATOM 812 O O . THR A 1 99 ? -18.206 -9.420 -4.256 1.00 94.75 99 THR A O 1
ATOM 815 N N . LYS A 1 100 ? -16.470 -9.314 -2.834 1.00 95.44 100 LYS A N 1
ATOM 816 C CA . LYS A 1 100 ? -16.972 -10.362 -1.927 1.00 95.44 100 LYS A CA 1
ATOM 817 C C . LYS A 1 100 ? -18.335 -10.002 -1.335 1.00 95.44 100 LYS A C 1
ATOM 819 O O . 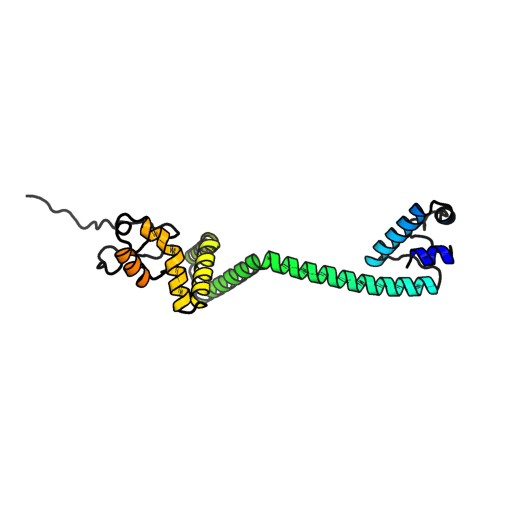LYS A 1 100 ? -19.233 -10.838 -1.336 1.00 95.44 100 LYS A O 1
ATOM 824 N N . ILE A 1 101 ? -18.505 -8.762 -0.875 1.00 93.56 101 ILE A N 1
ATOM 825 C CA . ILE A 1 101 ? -19.782 -8.274 -0.332 1.00 93.56 101 ILE A CA 1
ATOM 826 C C . ILE A 1 101 ? -20.878 -8.342 -1.397 1.00 93.56 101 ILE A C 1
ATOM 828 O O . ILE A 1 101 ? -21.959 -8.856 -1.126 1.00 93.56 101 ILE A O 1
ATOM 832 N N . ASN A 1 102 ? -20.595 -7.897 -2.621 1.00 92.31 102 ASN A N 1
ATOM 833 C CA . ASN A 1 102 ? -21.547 -7.949 -3.728 1.00 92.31 102 ASN A CA 1
ATOM 834 C C . ASN A 1 102 ? -21.973 -9.384 -4.065 1.00 92.31 102 ASN A C 1
ATOM 836 O O . ASN A 1 102 ? -23.152 -9.622 -4.328 1.00 92.31 102 ASN A O 1
ATOM 840 N N . THR A 1 103 ? -21.052 -10.347 -4.025 1.00 93.88 103 THR A N 1
ATOM 841 C CA . THR A 1 103 ? -21.388 -11.767 -4.195 1.00 93.88 103 THR A CA 1
ATOM 842 C C . THR A 1 103 ? -22.316 -12.255 -3.081 1.00 93.88 103 THR A C 1
ATOM 844 O O . THR A 1 103 ? -23.329 -12.893 -3.366 1.00 93.88 103 THR A O 1
ATOM 847 N N . THR A 1 104 ? -22.043 -11.889 -1.826 1.00 94.44 104 THR A N 1
ATOM 848 C CA . THR A 1 104 ? -22.902 -12.236 -0.682 1.00 94.44 104 THR A CA 1
ATOM 849 C C . THR A 1 104 ? -24.298 -11.626 -0.800 1.00 94.44 104 THR A C 1
ATOM 851 O O . THR A 1 104 ? -25.287 -12.321 -0.585 1.00 94.44 104 THR A O 1
ATOM 854 N N . ILE A 1 105 ? -24.400 -10.354 -1.192 1.00 93.81 105 ILE A N 1
ATOM 855 C CA . ILE A 1 105 ? -25.682 -9.669 -1.415 1.00 93.81 105 ILE A CA 1
ATOM 856 C C . ILE A 1 105 ? -26.520 -10.425 -2.455 1.00 93.81 105 ILE A C 1
ATOM 858 O O . ILE A 1 105 ? -27.691 -10.721 -2.210 1.00 93.81 105 ILE A O 1
ATOM 862 N N . LYS A 1 106 ? -25.903 -10.811 -3.581 1.00 91.06 106 LYS A N 1
ATOM 863 C CA . LYS A 1 106 ? -26.565 -11.592 -4.636 1.00 91.06 106 LYS A CA 1
ATOM 864 C C . LYS A 1 106 ? -27.042 -12.954 -4.135 1.00 91.06 106 LYS A C 1
ATOM 866 O O . LYS A 1 106 ? -28.149 -13.367 -4.469 1.00 91.06 106 LYS A O 1
ATOM 871 N N . HIS A 1 107 ? -26.234 -13.642 -3.327 1.00 95.19 107 HIS A N 1
ATOM 872 C CA . HIS A 1 107 ? -26.605 -14.934 -2.743 1.00 95.19 107 HIS A CA 1
ATOM 873 C C . HIS A 1 107 ? -27.801 -14.815 -1.790 1.00 95.19 107 HIS A C 1
ATOM 875 O O . HIS A 1 107 ? -28.673 -15.681 -1.791 1.00 95.19 107 HIS A O 1
ATOM 881 N N . LEU A 1 108 ? -27.864 -13.732 -1.012 1.00 94.19 108 LEU A N 1
ATOM 882 C CA . LEU A 1 108 ? -28.946 -13.465 -0.063 1.00 94.19 108 LEU A CA 1
ATOM 883 C C . LEU A 1 108 ? -30.223 -12.913 -0.717 1.00 94.19 108 LEU A C 1
ATOM 885 O O . LEU A 1 108 ? -31.247 -12.840 -0.042 1.00 94.19 108 LEU A O 1
ATOM 889 N N . LYS A 1 109 ? -30.184 -12.543 -2.007 1.00 94.00 109 LYS A N 1
ATOM 890 C CA . LYS A 1 109 ? -31.317 -11.967 -2.759 1.00 94.00 109 LYS A CA 1
ATOM 891 C C . LYS A 1 109 ? -31.962 -10.778 -2.032 1.00 94.00 109 LYS A C 1
ATOM 893 O O . LYS A 1 109 ? -33.182 -10.708 -1.888 1.00 94.00 109 LYS A O 1
ATOM 898 N N . LEU A 1 110 ? -31.132 -9.861 -1.537 1.00 92.44 110 LEU A N 1
ATOM 899 C CA . LEU A 1 110 ? -31.610 -8.691 -0.804 1.00 92.44 110 LEU A CA 1
ATOM 900 C C . LEU A 1 110 ? -32.380 -7.728 -1.731 1.00 92.44 110 LEU A C 1
ATOM 902 O O . LEU A 1 110 ? -32.106 -7.659 -2.928 1.00 92.44 110 LEU A O 1
ATOM 906 N N . PRO A 1 111 ? -33.354 -6.963 -1.208 1.00 92.38 111 PRO A N 1
ATOM 907 C CA . PRO A 1 111 ? -34.039 -5.945 -1.996 1.00 92.38 111 PRO A CA 1
ATOM 908 C C . PRO A 1 111 ? -33.083 -4.789 -2.329 1.00 92.38 111 PRO A C 1
ATOM 910 O O . PRO A 1 111 ? -32.320 -4.350 -1.468 1.00 92.38 111 PRO A O 1
ATOM 913 N N . ARG A 1 112 ? -33.184 -4.239 -3.549 1.00 90.12 112 ARG A N 1
ATOM 914 C CA . ARG A 1 112 ? -32.355 -3.118 -4.052 1.00 90.12 112 ARG A CA 1
ATOM 915 C C . ARG A 1 112 ? -32.080 -1.982 -3.048 1.00 90.12 112 ARG A C 1
ATOM 917 O O . ARG A 1 112 ? -30.907 -1.661 -2.876 1.00 90.12 112 ARG A O 1
ATOM 924 N N . PRO A 1 113 ? -33.079 -1.419 -2.335 1.00 92.81 113 PRO A N 1
ATOM 925 C CA . PRO A 1 113 ? -32.818 -0.334 -1.383 1.00 92.81 113 PRO A CA 1
ATOM 926 C C . PRO A 1 113 ? -31.895 -0.744 -0.226 1.00 92.81 113 PRO A C 1
ATOM 928 O O . PRO A 1 113 ? -31.159 0.082 0.309 1.00 92.81 113 PRO A O 1
ATOM 931 N N . LEU A 1 114 ? -31.911 -2.020 0.172 1.00 91.06 114 LEU A N 1
ATOM 932 C CA . LEU A 1 114 ? -31.017 -2.528 1.208 1.00 91.06 114 LEU A CA 1
ATOM 933 C C . LEU A 1 114 ? -29.605 -2.762 0.657 1.00 91.06 114 LEU A C 1
ATOM 935 O O . LEU A 1 114 ? -28.635 -2.504 1.363 1.00 91.06 114 LEU A O 1
ATOM 939 N N . GLU A 1 115 ? -29.473 -3.207 -0.597 1.00 91.50 115 GLU A N 1
ATOM 940 C CA . GLU A 1 115 ? -28.164 -3.374 -1.242 1.00 91.50 115 GLU A CA 1
ATOM 941 C C . GLU A 1 115 ? -27.398 -2.052 -1.340 1.00 91.50 115 GLU A C 1
ATOM 943 O O . GLU A 1 115 ? -26.218 -1.996 -0.991 1.00 91.50 115 GLU A O 1
ATOM 948 N N . GLU A 1 116 ? -28.071 -0.997 -1.806 1.00 91.50 116 GLU A N 1
ATOM 949 C CA . GLU A 1 116 ? -27.501 0.347 -1.952 1.00 91.50 116 GLU A CA 1
ATOM 950 C C . GLU A 1 116 ? -27.041 0.876 -0.597 1.00 91.50 116 GLU A C 1
ATOM 952 O O . GLU A 1 116 ? -25.873 1.225 -0.431 1.00 91.50 116 GLU A O 1
ATOM 957 N N . ARG A 1 117 ? -27.902 0.771 0.421 1.00 91.75 117 ARG A N 1
ATOM 958 C CA . ARG A 1 117 ? -27.567 1.190 1.783 1.00 91.75 117 ARG A CA 1
ATOM 959 C C . ARG A 1 117 ? -26.365 0.440 2.363 1.00 91.75 117 ARG A C 1
ATOM 961 O O . ARG A 1 117 ? -25.555 1.044 3.061 1.00 91.75 117 ARG A O 1
ATOM 968 N N . ILE A 1 118 ? -26.222 -0.858 2.077 1.00 92.00 118 ILE A N 1
ATOM 969 C CA . ILE A 1 118 ? -25.048 -1.638 2.501 1.00 92.00 118 ILE A CA 1
ATOM 970 C C . ILE A 1 118 ? -23.781 -1.130 1.803 1.00 92.00 118 ILE A C 1
ATOM 972 O O . ILE A 1 118 ? -22.755 -0.961 2.461 1.00 92.00 118 ILE A O 1
ATOM 976 N N . ARG A 1 119 ? -23.824 -0.887 0.487 1.00 90.50 119 ARG A N 1
ATOM 977 C CA . ARG A 1 119 ? -22.659 -0.389 -0.266 1.00 90.50 119 ARG A CA 1
ATOM 978 C C . ARG A 1 119 ? -22.225 0.985 0.234 1.00 90.50 119 ARG A C 1
ATOM 980 O O . ARG A 1 119 ? -21.047 1.155 0.549 1.00 90.50 119 ARG A O 1
ATOM 987 N N . ASP A 1 120 ? -23.169 1.907 0.381 1.00 91.81 120 ASP A N 1
ATOM 988 C CA . ASP A 1 120 ? -22.911 3.268 0.853 1.00 91.81 120 ASP A CA 1
ATOM 989 C C . ASP A 1 120 ? -22.317 3.264 2.260 1.00 91.81 120 ASP A C 1
ATOM 991 O O . ASP A 1 120 ? -21.329 3.952 2.527 1.00 91.81 120 ASP A O 1
ATOM 995 N N . TYR A 1 121 ? -22.854 2.423 3.148 1.00 90.50 121 TYR A N 1
ATOM 996 C CA . TYR A 1 121 ? -22.322 2.252 4.494 1.00 90.50 121 TYR A CA 1
ATOM 997 C C . TYR A 1 121 ? -20.862 1.775 4.489 1.00 90.50 121 TYR A C 1
ATOM 999 O O . TYR A 1 121 ? -20.036 2.320 5.222 1.00 90.50 121 TYR A O 1
ATOM 1007 N N . ILE A 1 122 ? -20.522 0.776 3.667 1.00 90.31 122 ILE A N 1
ATOM 1008 C CA . ILE A 1 122 ? -19.164 0.211 3.610 1.00 90.31 122 ILE A CA 1
ATOM 1009 C C . ILE A 1 122 ? -18.164 1.200 3.006 1.00 90.31 122 ILE A C 1
ATOM 1011 O O . ILE A 1 122 ? -17.045 1.295 3.508 1.00 90.31 122 ILE A O 1
ATOM 1015 N N . ILE A 1 123 ? -18.555 1.933 1.960 1.00 90.88 123 ILE A N 1
ATOM 1016 C CA . ILE A 1 123 ? -17.703 2.939 1.309 1.00 90.88 123 ILE A CA 1
ATOM 1017 C C . ILE A 1 123 ? -17.446 4.113 2.258 1.00 90.88 123 ILE A C 1
ATOM 1019 O O . ILE A 1 123 ? -16.298 4.503 2.460 1.00 90.88 123 ILE A O 1
ATOM 1023 N N . THR A 1 124 ? -18.494 4.623 2.907 1.00 88.81 124 THR A N 1
ATOM 1024 C CA . THR A 1 124 ? -18.394 5.780 3.811 1.00 88.81 124 THR A CA 1
ATOM 1025 C C . THR A 1 124 ? -17.581 5.455 5.063 1.00 88.81 124 THR A C 1
ATOM 1027 O O . THR A 1 124 ? -16.774 6.263 5.517 1.00 88.81 124 THR A O 1
ATOM 1030 N N . ASN A 1 125 ? -17.744 4.248 5.612 1.00 87.38 125 ASN A N 1
ATOM 1031 C CA . ASN A 1 125 ? -17.094 3.841 6.858 1.00 87.38 125 ASN A CA 1
ATOM 1032 C C . ASN A 1 125 ? -15.805 3.031 6.656 1.00 87.38 125 ASN A C 1
ATOM 1034 O O . ASN A 1 125 ? -15.303 2.457 7.624 1.00 87.38 125 ASN A O 1
ATOM 1038 N N . GLN A 1 126 ? -15.245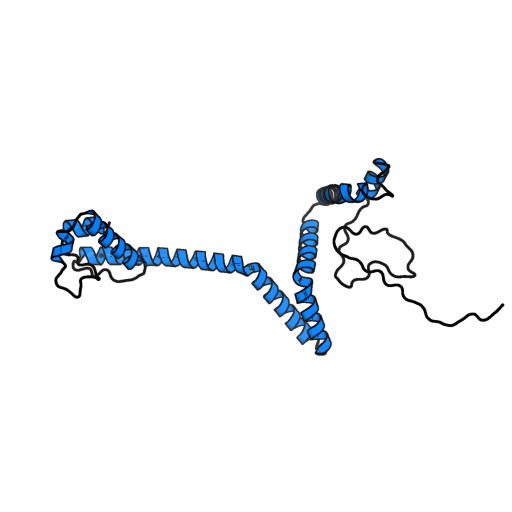 2.968 5.442 1.00 86.50 126 GLN A N 1
ATOM 1039 C CA . GLN A 1 126 ? -14.081 2.128 5.138 1.00 86.50 126 GLN A CA 1
ATOM 1040 C C . GLN A 1 126 ? -12.918 2.375 6.109 1.00 86.50 126 GLN A C 1
ATOM 1042 O O . GLN A 1 126 ? -12.437 1.432 6.735 1.00 86.50 126 GLN A O 1
ATOM 1047 N N . ASN A 1 127 ? -12.501 3.634 6.265 1.00 83.69 127 ASN A N 1
ATOM 1048 C CA . ASN A 1 127 ? -11.354 3.994 7.105 1.00 83.69 127 ASN A CA 1
ATOM 1049 C C . ASN A 1 127 ? -11.587 3.631 8.581 1.00 83.69 127 ASN A C 1
ATOM 1051 O O . ASN A 1 127 ? -10.698 3.089 9.237 1.00 83.69 127 ASN A O 1
ATOM 1055 N N . SER A 1 128 ? -12.795 3.886 9.092 1.00 83.31 128 SER A N 1
ATOM 1056 C CA . SER A 1 128 ? -13.170 3.576 10.475 1.00 83.31 128 SER A CA 1
ATOM 1057 C C . SER A 1 128 ? -13.188 2.068 10.731 1.00 83.31 128 SER A C 1
ATOM 1059 O O . SER A 1 128 ? -12.632 1.598 11.723 1.00 83.31 128 SER A O 1
ATOM 1061 N N . LEU A 1 129 ? -13.788 1.294 9.821 1.00 82.00 129 LEU A N 1
ATOM 1062 C CA . LEU A 1 129 ? -13.858 -0.165 9.920 1.00 82.00 129 LEU A CA 1
ATOM 1063 C C . LEU A 1 129 ? -12.469 -0.806 9.812 1.00 82.00 129 LEU A C 1
ATOM 1065 O O . LEU A 1 129 ? -12.167 -1.736 10.556 1.00 82.00 129 LEU A O 1
ATOM 1069 N N . GLU A 1 130 ? -11.621 -0.306 8.912 1.00 84.12 130 GLU A N 1
ATOM 1070 C CA . GLU A 1 130 ? -10.256 -0.797 8.715 1.00 84.12 130 GLU A CA 1
ATOM 1071 C C . GLU A 1 130 ? -9.385 -0.535 9.949 1.00 84.12 130 GLU A C 1
ATOM 1073 O O . GLU A 1 130 ? -8.733 -1.456 10.437 1.00 84.12 130 GLU A O 1
ATOM 1078 N N . GLY A 1 131 ? -9.441 0.671 10.524 1.00 83.44 131 GLY A N 1
ATOM 1079 C CA . GLY A 1 131 ? -8.706 0.998 11.748 1.00 83.44 131 GLY A CA 1
ATOM 1080 C C . GLY A 1 131 ? -9.106 0.115 12.935 1.00 83.44 131 GLY A C 1
ATOM 1081 O O . GLY A 1 131 ? -8.244 -0.373 13.668 1.00 83.44 131 GLY A O 1
ATOM 1082 N N . GLN A 1 132 ? -10.405 -0.157 13.101 1.00 82.19 132 GLN A N 1
ATOM 1083 C CA . GLN A 1 132 ? -10.890 -1.075 14.138 1.00 82.19 132 GLN A CA 1
ATOM 1084 C C . GLN A 1 132 ? -10.438 -2.519 13.894 1.00 82.19 132 GLN A C 1
ATOM 1086 O O . GLN A 1 132 ? -10.027 -3.208 14.829 1.00 82.19 132 GLN A O 1
ATOM 1091 N N . GLU A 1 133 ? -10.502 -2.991 12.649 1.00 84.75 133 GLU A N 1
ATOM 1092 C CA . GLU A 1 133 ? -10.087 -4.344 12.288 1.00 84.75 133 GLU A CA 1
ATOM 1093 C C . GLU A 1 133 ? -8.579 -4.541 12.495 1.00 84.75 133 GLU A C 1
ATOM 1095 O O . GLU A 1 133 ? -8.165 -5.541 13.087 1.00 84.75 133 GLU A O 1
ATOM 1100 N N . GLN A 1 134 ? -7.762 -3.569 12.083 1.00 86.69 134 GLN A N 1
ATOM 1101 C CA . GLN A 1 134 ? -6.316 -3.565 12.298 1.00 86.69 134 GLN A CA 1
ATOM 1102 C C . GLN A 1 134 ? -5.971 -3.565 13.787 1.00 86.69 134 GLN A C 1
ATOM 1104 O O . GLN A 1 134 ? -5.168 -4.390 14.221 1.00 86.69 134 GLN A O 1
ATOM 1109 N N . LEU A 1 135 ? -6.622 -2.716 14.587 1.00 84.81 135 LEU A N 1
ATOM 1110 C CA . LEU A 1 135 ? -6.423 -2.687 16.035 1.00 84.81 135 LEU A CA 1
ATOM 1111 C C . LEU A 1 135 ? -6.837 -4.013 16.684 1.00 84.81 135 LEU A C 1
ATOM 1113 O O . LEU A 1 135 ? -6.095 -4.560 17.495 1.00 84.81 135 LEU A O 1
ATOM 1117 N N . SER A 1 136 ? -7.982 -4.582 16.294 1.00 86.19 136 SER A N 1
ATOM 1118 C CA . SER A 1 136 ? -8.434 -5.886 16.790 1.00 86.19 136 SER A CA 1
ATOM 1119 C C . SER A 1 136 ? -7.435 -6.997 16.459 1.00 86.19 136 SER A C 1
ATOM 1121 O O . SER A 1 136 ? -7.087 -7.793 17.332 1.00 86.19 136 SER A O 1
ATOM 1123 N N . ARG A 1 137 ? -6.938 -7.043 15.215 1.00 87.50 137 ARG A N 1
ATOM 1124 C CA . ARG A 1 137 ? -5.911 -8.004 14.790 1.00 87.50 137 ARG A CA 1
ATOM 1125 C C . ARG A 1 137 ? -4.623 -7.804 15.581 1.00 87.50 137 ARG A C 1
ATOM 1127 O O . ARG A 1 137 ? -4.157 -8.761 16.186 1.00 87.50 137 ARG A O 1
ATOM 1134 N N . PHE A 1 138 ? -4.107 -6.578 15.661 1.00 88.62 138 PHE A N 1
ATOM 1135 C CA . PHE A 1 138 ? -2.912 -6.243 16.437 1.00 88.62 138 PHE A CA 1
ATOM 1136 C C . PHE A 1 138 ? -3.030 -6.726 17.886 1.00 88.62 138 PHE A C 1
ATOM 1138 O O . PHE A 1 138 ? -2.172 -7.461 18.368 1.00 88.62 138 PHE A O 1
ATOM 1145 N N . MET A 1 139 ? -4.148 -6.430 18.550 1.00 86.44 139 MET A N 1
ATOM 1146 C CA . MET A 1 139 ? -4.396 -6.866 19.923 1.00 86.44 139 MET A CA 1
ATOM 1147 C C . MET A 1 139 ? -4.494 -8.392 20.055 1.00 86.44 139 MET A C 1
ATOM 1149 O O . MET A 1 139 ? -4.165 -8.932 21.108 1.00 86.44 139 MET A O 1
ATOM 1153 N N . LYS A 1 140 ? -4.924 -9.124 19.023 1.00 87.25 140 LYS A N 1
ATOM 1154 C CA . LYS A 1 140 ? -4.944 -10.597 19.036 1.00 87.25 140 LYS A CA 1
ATOM 1155 C C . LYS A 1 140 ? -3.555 -11.225 18.897 1.00 87.25 140 LYS A C 1
ATOM 1157 O O . LYS A 1 140 ? -3.374 -12.321 19.411 1.00 87.25 140 LYS A O 1
ATOM 1162 N N . LEU A 1 141 ? -2.595 -10.555 18.253 1.00 90.19 141 LEU A N 1
ATOM 1163 C CA . LEU A 1 141 ? -1.217 -11.054 18.139 1.00 90.19 141 LEU A CA 1
ATOM 1164 C C . LEU A 1 141 ? -0.438 -10.970 19.462 1.00 90.19 141 LEU A C 1
ATOM 1166 O O . LEU A 1 141 ? 0.525 -11.708 19.659 1.00 90.19 141 LEU A O 1
ATOM 1170 N N . LEU A 1 142 ? -0.823 -10.066 20.364 1.00 89.88 142 LEU A N 1
ATOM 1171 C CA . LEU A 1 142 ? -0.106 -9.842 21.617 1.00 89.88 142 LEU A CA 1
ATOM 1172 C C . LEU A 1 142 ? -0.439 -10.910 22.667 1.00 89.88 142 LEU A C 1
ATOM 1174 O O . LEU A 1 142 ? -1.609 -11.239 22.889 1.00 89.88 142 LEU A O 1
ATOM 1178 N N . SER A 1 143 ? 0.584 -11.369 23.396 1.00 91.06 143 SER A N 1
ATOM 1179 C CA . SER A 1 143 ? 0.385 -12.183 24.598 1.00 91.06 143 SER A CA 1
ATOM 1180 C C . SER A 1 143 ? -0.404 -11.400 25.663 1.00 91.06 143 SER A C 1
ATOM 1182 O O . SER A 1 143 ? -0.349 -10.163 25.684 1.00 91.06 143 SER A O 1
ATOM 1184 N N . PRO A 1 144 ? -1.124 -12.073 26.581 1.00 86.38 144 PRO A N 1
ATOM 1185 C CA . PRO A 1 144 ? -1.935 -11.394 27.594 1.00 86.38 144 PRO A CA 1
ATOM 1186 C C . PRO A 1 144 ? -1.150 -10.379 28.438 1.00 86.38 144 PRO A C 1
ATOM 1188 O O . PRO A 1 144 ? -1.647 -9.289 28.716 1.00 86.38 144 PRO A O 1
ATOM 1191 N N . SER A 1 145 ? 0.103 -10.695 28.782 1.00 87.06 145 SER A N 1
ATOM 1192 C CA . SER A 1 145 ? 0.974 -9.814 29.566 1.00 87.06 145 SER A CA 1
ATOM 1193 C C . SER A 1 145 ? 1.373 -8.546 28.804 1.00 87.06 145 SER A C 1
ATOM 1195 O O . SER A 1 145 ? 1.336 -7.451 29.366 1.00 87.06 145 SER A O 1
ATOM 1197 N N . ILE A 1 146 ? 1.709 -8.659 27.515 1.00 88.25 146 ILE A N 1
ATOM 1198 C CA . ILE A 1 146 ? 2.061 -7.506 26.673 1.00 88.25 146 ILE A CA 1
ATOM 1199 C C . ILE A 1 146 ? 0.819 -6.659 26.392 1.00 88.25 146 ILE A C 1
ATOM 1201 O O . ILE A 1 146 ? 0.867 -5.439 26.526 1.00 88.25 146 ILE A O 1
ATOM 1205 N N . LYS A 1 147 ? -0.314 -7.298 26.084 1.00 86.88 147 LYS A N 1
ATOM 1206 C CA . LYS A 1 147 ? -1.604 -6.629 25.882 1.00 86.88 147 LYS A CA 1
ATOM 1207 C C . LYS A 1 147 ? -1.987 -5.765 27.081 1.00 86.88 147 LYS A C 1
ATOM 1209 O O . LYS A 1 147 ? -2.307 -4.593 26.901 1.00 86.88 147 LYS A O 1
ATOM 1214 N N . ALA A 1 148 ? -1.904 -6.320 28.291 1.00 83.12 148 ALA A N 1
ATOM 1215 C CA . ALA A 1 148 ? -2.191 -5.583 29.517 1.00 83.12 148 ALA A CA 1
ATOM 1216 C C . ALA A 1 148 ? -1.281 -4.354 29.663 1.00 83.12 148 ALA A C 1
ATOM 1218 O O . ALA A 1 148 ? -1.755 -3.279 30.010 1.00 83.12 148 ALA A O 1
ATOM 1219 N N . ARG A 1 149 ? 0.013 -4.471 29.335 1.00 86.25 149 ARG A N 1
ATOM 1220 C CA . ARG A 1 149 ? 0.944 -3.330 29.363 1.00 86.25 149 ARG A CA 1
ATOM 1221 C C . ARG A 1 149 ? 0.597 -2.250 28.336 1.00 86.25 149 ARG A C 1
ATOM 1223 O O . ARG A 1 149 ? 0.663 -1.075 28.682 1.00 86.25 149 ARG A O 1
ATOM 1230 N N . VAL A 1 150 ? 0.215 -2.627 27.115 1.00 87.69 150 VAL A N 1
ATOM 1231 C CA . VAL A 1 150 ? -0.184 -1.677 26.057 1.00 87.69 150 VAL A CA 1
ATOM 1232 C C . VAL A 1 150 ? -1.454 -0.922 26.451 1.00 87.69 150 VAL A C 1
ATOM 1234 O O . VAL A 1 150 ? -1.467 0.303 26.395 1.00 87.69 150 VAL A O 1
ATOM 1237 N N . ILE A 1 151 ? -2.485 -1.637 26.917 1.00 83.38 151 ILE A N 1
ATOM 1238 C CA . ILE A 1 151 ? -3.736 -1.043 27.422 1.00 83.38 151 ILE A CA 1
ATOM 1239 C C . ILE A 1 151 ? -3.422 -0.080 28.569 1.00 83.38 151 ILE A C 1
ATOM 1241 O O . ILE A 1 151 ? -3.855 1.070 28.549 1.00 83.38 151 ILE A O 1
ATOM 1245 N N . LYS A 1 152 ? -2.613 -0.523 29.539 1.00 83.19 152 LYS A N 1
ATOM 1246 C CA . LYS A 1 152 ? -2.216 0.321 30.667 1.00 83.19 152 LYS A CA 1
ATOM 1247 C C . LYS A 1 152 ? -1.537 1.607 30.199 1.00 83.19 152 LYS A C 1
ATOM 1249 O O . LYS A 1 152 ? -1.885 2.674 30.683 1.00 83.19 152 LYS A O 1
ATOM 1254 N N . HIS A 1 153 ? -0.606 1.518 29.253 1.00 85.06 153 HIS A N 1
ATOM 1255 C CA . HIS A 1 153 ? 0.122 2.681 28.756 1.00 85.06 153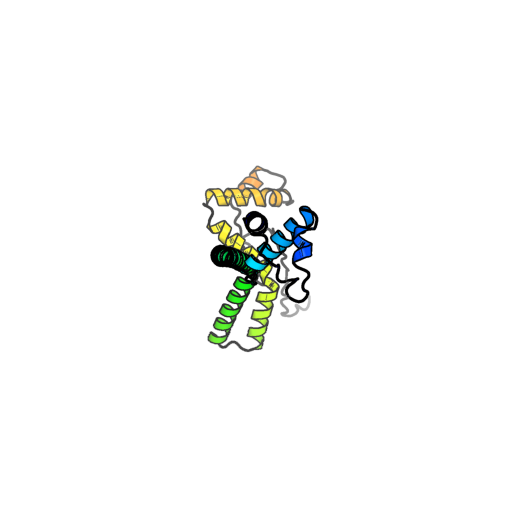 HIS A CA 1
ATOM 1256 C C . HIS A 1 153 ? -0.772 3.671 27.992 1.00 85.06 153 HIS A C 1
ATOM 1258 O O . HIS A 1 153 ? -0.748 4.860 28.301 1.00 85.06 153 HIS A O 1
ATOM 1264 N N . GLU A 1 154 ? -1.587 3.192 27.047 1.00 84.00 154 GLU A N 1
ATOM 1265 C CA . GLU A 1 154 ? -2.450 4.050 26.217 1.00 84.00 154 GLU A CA 1
ATOM 1266 C C . GLU A 1 154 ? -3.522 4.764 27.061 1.00 84.00 154 GLU A C 1
ATOM 1268 O O . GLU A 1 154 ? -3.772 5.957 26.886 1.00 84.00 154 GLU A O 1
ATOM 1273 N N . PHE A 1 155 ? -4.150 4.058 28.010 1.00 82.69 155 PHE A N 1
ATOM 1274 C CA . PHE A 1 155 ? -5.324 4.576 28.725 1.00 82.69 155 PHE A CA 1
ATOM 1275 C C . PHE A 1 155 ? -5.021 5.220 30.081 1.00 82.69 155 PHE A C 1
ATOM 1277 O O . PHE A 1 155 ? -5.893 5.906 30.618 1.00 82.69 155 PHE A O 1
ATOM 1284 N N . TYR A 1 156 ? -3.805 5.087 30.625 1.00 83.56 156 TYR A N 1
ATOM 1285 C CA . TYR A 1 156 ? -3.426 5.741 31.888 1.00 83.56 156 TYR A CA 1
ATOM 1286 C C . TYR A 1 156 ? -3.653 7.258 31.828 1.00 83.56 156 TYR A C 1
ATOM 1288 O O . TYR A 1 156 ? -4.273 7.838 32.721 1.00 83.56 156 TYR A O 1
ATOM 1296 N N . ALA A 1 157 ? -3.222 7.907 30.740 1.00 81.88 157 ALA A N 1
ATOM 1297 C CA . ALA A 1 157 ? -3.402 9.348 30.562 1.00 81.88 157 ALA A CA 1
ATOM 1298 C C . ALA A 1 157 ? -4.882 9.749 30.429 1.00 81.88 157 ALA A C 1
ATOM 1300 O O . ALA A 1 157 ? -5.268 10.828 30.880 1.00 81.88 157 ALA A O 1
ATOM 1301 N N . VAL A 1 158 ? -5.712 8.886 29.833 1.00 82.06 158 VAL A N 1
ATOM 1302 C CA . VAL A 1 158 ? -7.154 9.119 29.674 1.00 82.06 158 VAL A CA 1
ATOM 1303 C C . VAL A 1 158 ? -7.861 9.046 31.024 1.00 82.06 158 VAL A C 1
ATOM 1305 O O . VAL A 1 158 ? -8.631 9.948 31.347 1.00 82.06 158 VAL A O 1
ATOM 1308 N N . LEU A 1 159 ? -7.559 8.028 31.836 1.00 82.12 159 LEU A N 1
ATOM 1309 C CA . LEU A 1 159 ? -8.159 7.854 33.162 1.00 82.12 159 LEU A CA 1
ATOM 1310 C C . LEU A 1 159 ? -7.737 8.955 34.137 1.00 82.12 159 LEU A C 1
ATOM 1312 O O . LEU A 1 159 ? -8.582 9.480 34.856 1.00 82.12 159 LEU A O 1
ATOM 1316 N N . LYS A 1 160 ? -6.469 9.382 34.104 1.00 81.75 160 LYS A N 1
ATOM 1317 C CA . LYS A 1 160 ? -5.975 10.468 34.966 1.00 81.75 160 LYS A CA 1
ATOM 1318 C C . LYS A 1 160 ? -6.666 11.811 34.698 1.00 81.75 160 LYS A C 1
ATOM 1320 O O . LYS A 1 160 ? -6.763 12.640 35.596 1.00 81.75 160 LYS A O 1
ATOM 1325 N N . ARG A 1 161 ? -7.149 12.036 33.471 1.00 81.38 161 ARG A N 1
ATOM 1326 C CA . ARG A 1 161 ? -7.907 13.244 33.100 1.00 81.38 161 ARG A CA 1
ATOM 1327 C C . ARG A 1 161 ? -9.360 13.216 33.577 1.00 81.38 161 ARG A C 1
ATOM 1329 O O . ARG A 1 161 ? -10.006 14.259 33.549 1.00 81.38 161 ARG A O 1
ATOM 1336 N N . GLN A 1 162 ? -9.886 12.060 33.982 1.00 80.56 162 GLN A N 1
ATOM 1337 C CA . GLN A 1 162 ? -11.272 11.958 34.429 1.00 80.56 162 GLN A CA 1
ATOM 1338 C C . GLN A 1 162 ? -11.421 12.496 35.861 1.00 80.56 162 GLN A C 1
ATOM 1340 O O . GLN A 1 162 ? -10.676 12.062 36.746 1.00 80.56 162 GLN A O 1
ATOM 1345 N N . PRO A 1 163 ? -12.422 13.358 36.134 1.00 76.69 163 PRO A N 1
ATOM 1346 C CA . PRO A 1 163 ? -12.653 13.915 37.469 1.00 76.69 163 PRO A CA 1
ATOM 1347 C C . PRO A 1 163 ? -12.874 12.847 38.546 1.00 76.69 163 PRO A C 1
ATOM 1349 O O . PRO A 1 163 ? -12.576 13.076 39.707 1.00 76.69 163 PRO A O 1
ATOM 1352 N N . MET A 1 164 ? -13.383 11.671 38.174 1.00 76.00 164 MET A N 1
ATOM 1353 C CA . MET A 1 164 ? -13.706 10.600 39.119 1.00 76.00 164 MET A CA 1
ATOM 1354 C C . MET A 1 164 ? -12.475 9.818 39.617 1.00 76.00 164 MET A C 1
ATOM 1356 O O . MET A 1 164 ? -12.507 9.290 40.724 1.00 76.00 164 MET A O 1
ATOM 1360 N N . PHE A 1 165 ? -11.395 9.741 38.827 1.00 73.12 165 PHE A N 1
ATOM 1361 C CA . PHE A 1 165 ? -10.247 8.857 39.106 1.00 73.12 165 PHE A CA 1
ATOM 1362 C C . PHE A 1 165 ? -8.920 9.599 39.312 1.00 73.12 165 PHE A C 1
ATOM 1364 O O . PHE A 1 165 ? -7.990 9.031 39.875 1.00 73.12 165 PHE A O 1
ATOM 1371 N N . GLY A 1 166 ? -8.820 10.871 38.912 1.00 67.69 166 GLY A N 1
ATOM 1372 C CA . GLY A 1 166 ? -7.563 11.629 38.932 1.00 67.69 166 GLY A CA 1
ATOM 1373 C C . GLY A 1 166 ? -6.963 11.920 40.317 1.00 67.69 166 GLY A C 1
ATOM 1374 O O . GLY A 1 166 ? -5.829 12.391 40.383 1.00 67.69 166 GLY A O 1
ATOM 1375 N N . PHE A 1 167 ? -7.688 11.648 41.407 1.00 71.12 167 PHE A N 1
ATOM 1376 C CA . PHE A 1 167 ? -7.273 11.993 42.772 1.00 71.12 167 PHE A CA 1
ATOM 1377 C C . PHE A 1 167 ? -6.483 10.897 43.502 1.00 71.12 167 PHE A C 1
ATOM 1379 O O . PHE A 1 167 ? -5.722 11.223 44.409 1.00 71.12 167 PHE A O 1
ATOM 1386 N N . ASP A 1 168 ? -6.634 9.622 43.122 1.00 81.62 168 ASP A N 1
ATOM 1387 C CA . ASP A 1 168 ? -5.952 8.502 43.786 1.00 81.62 168 ASP A CA 1
ATOM 1388 C C . ASP A 1 168 ? -5.300 7.559 42.764 1.00 81.62 168 ASP A C 1
ATOM 1390 O O . ASP A 1 168 ? -5.950 6.921 41.924 1.00 81.62 168 ASP A O 1
ATOM 1394 N N . GLU A 1 169 ? -3.976 7.454 42.859 1.00 81.31 169 GLU A N 1
ATOM 1395 C CA . GLU A 1 169 ? -3.163 6.596 42.004 1.00 81.31 169 GLU A CA 1
ATOM 1396 C C . GLU A 1 169 ? -3.438 5.105 42.252 1.00 81.31 169 GLU A C 1
ATOM 1398 O O . GLU A 1 169 ? -3.371 4.304 41.318 1.00 81.31 169 GLU A O 1
ATOM 1403 N N . ARG A 1 170 ? -3.841 4.724 43.472 1.00 82.62 170 ARG A N 1
ATOM 1404 C CA . ARG A 1 170 ? -4.196 3.337 43.812 1.00 82.62 170 ARG A CA 1
ATOM 1405 C C . ARG A 1 170 ? -5.491 2.911 43.133 1.00 82.62 170 ARG A C 1
ATOM 1407 O O . ARG A 1 170 ? -5.552 1.819 42.572 1.00 82.62 170 ARG A O 1
ATOM 1414 N N . ILE A 1 171 ? -6.503 3.780 43.140 1.00 83.25 171 ILE A N 1
ATOM 1415 C CA . ILE A 1 171 ? -7.778 3.529 42.453 1.00 83.25 171 ILE A CA 1
ATOM 1416 C C . ILE A 1 171 ? -7.540 3.471 40.944 1.00 83.25 171 ILE A C 1
ATOM 1418 O O . ILE A 1 171 ? -8.006 2.545 40.283 1.00 83.25 171 ILE A O 1
ATOM 1422 N N . THR A 1 172 ? -6.749 4.401 40.402 1.00 82.75 172 THR A N 1
ATOM 1423 C CA . THR A 1 172 ? -6.392 4.406 38.976 1.00 82.75 172 THR A CA 1
ATOM 1424 C C . THR A 1 172 ? -5.687 3.108 38.569 1.00 82.75 172 THR A C 1
ATOM 1426 O O . THR A 1 172 ? -6.048 2.506 37.558 1.00 82.75 172 THR A O 1
ATOM 1429 N N . ALA A 1 173 ? -4.731 2.627 39.369 1.00 80.88 173 ALA A N 1
ATOM 1430 C CA . ALA A 1 173 ? -4.043 1.360 39.128 1.00 80.88 173 ALA A CA 1
ATOM 1431 C C . ALA A 1 173 ? -4.995 0.150 39.179 1.00 80.88 173 ALA A C 1
ATOM 1433 O O . ALA A 1 173 ? -4.932 -0.708 38.298 1.00 80.88 173 ALA A O 1
ATOM 1434 N N . ALA A 1 174 ? -5.912 0.109 40.152 1.00 84.44 174 ALA A N 1
ATOM 1435 C CA . ALA A 1 174 ? -6.902 -0.961 40.281 1.00 84.44 174 ALA A CA 1
ATOM 1436 C C . ALA A 1 174 ? -7.900 -0.993 39.107 1.00 84.44 174 ALA A C 1
ATOM 1438 O O . ALA A 1 174 ? -8.254 -2.066 38.617 1.00 84.44 174 ALA A O 1
ATOM 1439 N N . VAL A 1 175 ? -8.326 0.175 38.615 1.00 84.62 175 VAL A N 1
ATOM 1440 C CA . VAL A 1 175 ? -9.196 0.289 37.432 1.00 84.62 175 VAL A CA 1
ATOM 1441 C C . VAL A 1 175 ? -8.451 -0.144 36.169 1.00 84.62 175 VAL A C 1
ATOM 1443 O O . VAL A 1 175 ? -8.985 -0.911 35.372 1.00 84.62 175 VAL A O 1
ATOM 1446 N N . LEU A 1 176 ? -7.192 0.273 36.008 1.00 82.62 176 LEU A N 1
ATOM 1447 C CA . LEU A 1 176 ? -6.342 -0.107 34.875 1.00 82.62 176 LEU A CA 1
ATOM 1448 C C . LEU A 1 176 ? -6.091 -1.614 34.768 1.00 82.62 176 LEU A C 1
ATOM 1450 O O . LEU A 1 176 ? -5.849 -2.113 33.672 1.00 82.62 176 LEU A O 1
ATOM 1454 N N . GLU A 1 177 ? -6.123 -2.344 35.882 1.00 81.31 177 GLU A N 1
ATOM 1455 C CA . GLU A 1 177 ? -6.004 -3.806 35.882 1.00 81.31 177 GLU A CA 1
ATOM 1456 C C . GLU A 1 177 ? -7.246 -4.523 35.366 1.00 81.31 177 GLU A C 1
ATOM 1458 O O . GLU A 1 177 ? -7.122 -5.604 34.792 1.00 81.31 177 GLU A O 1
ATOM 1463 N N . LYS A 1 178 ? -8.425 -3.919 35.531 1.00 83.56 178 LYS A N 1
ATOM 1464 C CA . LYS A 1 178 ? -9.704 -4.473 35.067 1.00 83.56 178 LYS A CA 1
ATOM 1465 C C . LYS A 1 178 ? -10.185 -3.867 33.749 1.00 83.56 178 LYS A C 1
ATOM 1467 O O . LYS A 1 178 ? -11.223 -4.275 33.238 1.00 83.56 178 LYS A O 1
ATOM 1472 N N . LEU A 1 179 ? -9.443 -2.909 33.196 1.00 84.12 179 LEU A N 1
ATOM 1473 C CA . LEU A 1 179 ? -9.805 -2.231 31.961 1.00 84.12 179 LEU A CA 1
ATOM 1474 C C . LEU A 1 179 ? -9.709 -3.186 30.762 1.00 84.12 179 LEU A C 1
ATOM 1476 O O . LEU A 1 179 ? -8.658 -3.771 30.490 1.00 84.12 179 LEU A O 1
ATOM 1480 N N . SER A 1 180 ? -10.798 -3.291 30.006 1.00 82.00 180 SER A N 1
ATOM 1481 C CA . SER A 1 180 ? -10.880 -4.051 28.762 1.00 82.00 180 SER A CA 1
ATOM 1482 C C . SER A 1 180 ? -11.163 -3.114 27.585 1.00 82.00 180 SER A C 1
ATOM 1484 O O . SER A 1 180 ? -11.891 -2.129 27.696 1.00 82.00 180 SER A O 1
ATOM 1486 N N . LEU A 1 181 ? -10.533 -3.393 26.441 1.00 82.50 181 LEU A N 1
ATOM 1487 C CA . LEU A 1 181 ? -10.749 -2.624 25.218 1.00 82.50 181 LEU A CA 1
ATOM 1488 C C . LEU A 1 181 ? -11.898 -3.242 24.418 1.00 82.50 181 LEU A C 1
ATOM 1490 O O . LEU A 1 181 ? -11.730 -4.321 23.847 1.00 82.50 181 LEU A O 1
ATOM 1494 N N . ASN A 1 182 ? -13.014 -2.519 24.320 1.00 84.25 182 ASN A N 1
ATOM 1495 C CA . ASN A 1 182 ? -14.172 -2.904 23.516 1.00 84.25 182 ASN A CA 1
ATOM 1496 C C . ASN A 1 182 ? -14.247 -2.058 22.237 1.00 84.25 182 ASN A C 1
ATOM 1498 O O . ASN A 1 182 ? -14.110 -0.835 22.277 1.00 84.25 182 ASN A O 1
ATOM 1502 N N . LEU A 1 183 ? -14.442 -2.718 21.091 1.00 83.50 183 LEU A N 1
ATOM 1503 C CA . LEU A 1 183 ? -14.537 -2.084 19.774 1.00 83.50 183 LEU A CA 1
ATOM 1504 C C . LEU A 1 183 ? -15.967 -2.220 19.253 1.00 83.50 183 LEU A C 1
ATOM 1506 O O . LEU A 1 183 ? -16.442 -3.336 19.042 1.00 83.50 183 LEU A O 1
ATOM 1510 N N . TYR A 1 184 ? -16.620 -1.083 19.025 1.00 84.06 184 TYR A N 1
ATOM 1511 C CA . TYR A 1 184 ? -17.986 -1.011 18.515 1.00 84.06 184 TYR A CA 1
ATOM 1512 C C . TYR A 1 184 ? -17.993 -0.526 17.067 1.00 84.06 184 TYR A C 1
ATOM 1514 O O . TYR A 1 184 ? -17.300 0.433 16.710 1.00 84.06 184 TYR A O 1
ATOM 1522 N N . LYS A 1 185 ? -18.791 -1.187 16.226 1.00 81.00 185 LYS A N 1
ATOM 1523 C CA . LYS A 1 185 ? -19.002 -0.758 14.839 1.00 81.00 185 LYS A CA 1
ATOM 1524 C C . LYS A 1 185 ? -19.913 0.480 14.804 1.00 81.00 185 LYS A C 1
ATOM 1526 O O . LYS A 1 185 ? -20.697 0.665 15.736 1.00 81.00 185 LYS A O 1
ATOM 1531 N N . PRO A 1 186 ? -19.852 1.305 13.742 1.00 80.94 186 PRO A N 1
ATOM 1532 C CA . PRO A 1 186 ? -20.844 2.358 13.539 1.00 80.94 186 PRO A CA 1
ATOM 1533 C C . PRO A 1 186 ? -22.276 1.793 13.607 1.00 80.94 186 PRO A C 1
ATOM 1535 O O . PRO A 1 186 ? -22.506 0.639 13.241 1.00 80.94 186 PRO A O 1
ATOM 1538 N N . ASP A 1 187 ? -23.207 2.587 14.137 1.00 77.69 187 ASP A N 1
ATOM 1539 C CA . ASP A 1 187 ? -24.619 2.239 14.391 1.00 77.69 187 ASP A CA 1
ATOM 1540 C C . ASP A 1 187 ? -24.876 1.106 15.407 1.00 77.69 187 ASP A C 1
ATOM 1542 O O . ASP A 1 187 ? -26.024 0.712 15.638 1.00 77.69 187 ASP A O 1
ATOM 1546 N N . GLN A 1 188 ? -23.838 0.581 16.064 1.00 84.50 188 GLN A N 1
ATOM 1547 C CA . GLN A 1 188 ? -24.000 -0.398 17.134 1.00 84.50 188 GLN A CA 1
ATOM 1548 C C . GLN A 1 188 ? -24.388 0.296 18.447 1.00 84.50 188 GLN A C 1
ATOM 1550 O O . GLN A 1 188 ? -23.723 1.227 18.898 1.00 84.50 188 GLN A O 1
ATOM 1555 N N . LYS A 1 189 ? -25.455 -0.187 19.093 1.00 86.38 189 LYS A N 1
ATOM 1556 C CA . LYS A 1 189 ? -25.871 0.303 20.414 1.00 86.38 189 LYS A CA 1
ATOM 1557 C C . LYS A 1 189 ? -24.856 -0.136 21.474 1.00 86.38 189 LYS A C 1
ATOM 1559 O O . LYS A 1 189 ? -24.536 -1.320 21.548 1.00 86.38 189 LYS A O 1
ATOM 1564 N N . VAL A 1 190 ? -24.371 0.820 22.270 1.00 88.75 190 VAL A N 1
ATOM 1565 C CA . VAL A 1 190 ? -23.426 0.580 23.380 1.00 88.75 190 VAL A CA 1
ATOM 1566 C C . VAL A 1 190 ? -24.164 0.346 24.699 1.00 88.75 190 VAL A C 1
ATOM 1568 O O . VAL A 1 190 ? -23.792 -0.540 25.454 1.00 88.75 190 VAL A O 1
ATOM 1571 N N . ALA A 1 191 ? -25.219 1.120 24.960 1.00 87.25 191 ALA A N 1
ATOM 1572 C CA . ALA A 1 191 ? -26.077 0.983 26.134 1.00 87.25 191 ALA A CA 1
ATOM 1573 C C . ALA A 1 191 ? -27.534 1.254 25.738 1.00 87.25 191 ALA A C 1
ATOM 1575 O O . ALA A 1 191 ? -27.791 2.125 24.896 1.00 87.25 191 ALA A O 1
ATOM 1576 N N . VAL A 1 192 ? -28.485 0.523 26.326 1.00 86.75 192 VAL A N 1
ATOM 1577 C CA . VAL A 1 192 ? -29.918 0.665 26.030 1.00 86.75 192 VAL A CA 1
ATOM 1578 C C . VAL A 1 192 ? -30.681 1.160 27.259 1.00 86.75 192 VAL A C 1
ATOM 1580 O O . VAL A 1 192 ? -30.442 0.750 28.391 1.00 86.75 192 VAL A O 1
ATOM 1583 N N . GLN A 1 193 ? -31.625 2.078 27.039 1.00 85.50 193 GLN A N 1
ATOM 1584 C CA . GLN A 1 193 ? -32.480 2.603 28.101 1.00 85.50 193 GLN A CA 1
ATOM 1585 C C . GLN A 1 193 ? -33.326 1.481 28.723 1.00 85.50 193 GLN A C 1
ATOM 1587 O O . GLN A 1 193 ? -34.055 0.793 28.013 1.00 85.50 193 GLN A O 1
ATOM 1592 N N . GLY A 1 194 ? -33.273 1.358 30.051 1.00 84.12 194 GLY A N 1
ATOM 1593 C CA . GLY A 1 194 ? -34.005 0.339 30.810 1.00 84.12 194 GLY A CA 1
ATOM 1594 C C . GLY A 1 194 ? -33.184 -0.910 31.143 1.00 84.12 194 GLY A C 1
ATOM 1595 O O . GLY A 1 194 ? -33.658 -1.731 31.924 1.00 84.12 194 GLY A O 1
ATOM 1596 N N . GLU A 1 195 ? -31.965 -1.042 30.612 1.00 85.50 195 GLU A N 1
ATOM 1597 C CA . GLU A 1 195 ? -31.024 -2.082 31.041 1.00 85.50 195 GLU A CA 1
ATOM 1598 C C . GLU A 1 195 ? -30.374 -1.726 32.385 1.00 85.50 195 GLU A C 1
ATOM 1600 O O . GLU A 1 195 ? -30.184 -0.552 32.721 1.00 85.50 195 GLU A O 1
ATOM 1605 N N . TYR A 1 196 ? -30.047 -2.754 33.171 1.00 85.19 196 TYR A N 1
ATOM 1606 C CA . TYR A 1 196 ? -29.352 -2.583 34.443 1.00 85.19 196 TYR A CA 1
ATOM 1607 C C . TYR A 1 196 ? -27.892 -2.163 34.184 1.00 85.19 196 TYR A C 1
ATOM 1609 O O . TYR A 1 196 ? -27.231 -2.775 33.344 1.00 85.19 196 TYR A O 1
ATOM 1617 N N . PRO A 1 197 ? -27.362 -1.129 34.864 1.00 80.94 197 PRO A N 1
ATOM 1618 C CA . PRO A 1 197 ? -25.999 -0.667 34.624 1.00 80.94 197 PRO A CA 1
ATOM 1619 C C . PRO A 1 197 ? -24.981 -1.635 35.245 1.00 80.94 197 PRO A C 1
ATOM 1621 O O . PRO A 1 197 ? -24.680 -1.555 36.435 1.00 80.94 197 PRO A O 1
ATOM 1624 N N . GLU A 1 198 ? -24.449 -2.550 34.434 1.00 81.94 198 GLU A N 1
ATOM 1625 C CA . GLU A 1 198 ? -23.416 -3.515 34.850 1.00 81.94 198 GLU A CA 1
ATOM 1626 C C . GLU A 1 198 ? -21.987 -3.006 34.612 1.00 81.94 198 GLU A C 1
ATOM 1628 O O . GLU A 1 198 ? -21.068 -3.345 35.358 1.00 81.94 198 GLU A O 1
ATOM 1633 N N . GLU A 1 199 ? -21.794 -2.164 33.594 1.00 85.25 199 GLU A N 1
ATOM 1634 C CA . GLU A 1 199 ? -20.475 -1.738 33.130 1.00 85.25 199 GLU A CA 1
ATOM 1635 C C . GLU A 1 199 ? -20.390 -0.218 32.951 1.00 85.25 199 GLU A C 1
ATOM 1637 O O . GLU A 1 199 ? -21.367 0.463 32.633 1.00 85.25 199 GLU A O 1
ATOM 1642 N N . MET A 1 200 ? -19.182 0.320 33.133 1.00 84.31 200 MET A N 1
ATOM 1643 C CA . MET A 1 200 ? -18.857 1.711 32.833 1.00 84.31 200 MET A CA 1
ATOM 1644 C C . MET A 1 200 ? -17.983 1.766 31.582 1.00 84.31 200 MET A C 1
ATOM 1646 O O . MET A 1 200 ? -16.929 1.132 31.523 1.00 84.31 200 MET A O 1
ATOM 1650 N N . PHE A 1 201 ? -18.391 2.571 30.602 1.00 86.25 201 PHE A N 1
ATOM 1651 C CA . PHE A 1 201 ? -17.651 2.760 29.358 1.00 86.25 201 PHE A CA 1
ATOM 1652 C C . PHE A 1 201 ? -16.940 4.112 29.336 1.00 86.25 201 PHE A C 1
ATOM 1654 O O . PHE A 1 201 ? -17.500 5.133 29.732 1.00 86.25 201 PHE A O 1
ATOM 1661 N N . PHE A 1 202 ? -15.720 4.124 28.803 1.00 82.62 202 PHE A N 1
ATOM 1662 C CA . PHE A 1 202 ? -14.975 5.345 28.511 1.00 82.62 202 PHE A CA 1
ATOM 1663 C C . PHE A 1 202 ? -14.792 5.464 27.003 1.00 82.62 202 PHE A C 1
ATOM 1665 O O . PHE A 1 202 ? -14.212 4.582 26.368 1.00 82.62 202 PHE A O 1
ATOM 1672 N N . LEU A 1 203 ? -15.273 6.564 26.425 1.00 85.06 203 LEU A N 1
ATOM 1673 C CA . LEU A 1 203 ? -15.070 6.844 25.011 1.00 85.06 203 LEU A CA 1
ATOM 1674 C C . LEU A 1 203 ? -13.647 7.362 24.795 1.00 85.06 203 LEU A C 1
ATOM 1676 O O . LEU A 1 203 ? -13.302 8.463 25.216 1.00 85.06 203 LEU A O 1
ATOM 1680 N N . VAL A 1 204 ? -12.815 6.549 24.145 1.00 80.12 204 VAL A N 1
ATOM 1681 C CA . VAL A 1 204 ? -11.418 6.904 23.855 1.00 80.12 204 VAL A CA 1
ATOM 1682 C C . VAL A 1 204 ? -11.293 7.546 22.474 1.00 80.12 204 VAL A C 1
ATOM 1684 O O . VAL A 1 204 ? -10.634 8.571 22.321 1.00 80.12 204 VAL A O 1
ATOM 1687 N N . ARG A 1 205 ? -11.900 6.932 21.452 1.00 79.00 205 ARG A N 1
ATOM 1688 C CA . ARG A 1 205 ? -11.878 7.408 20.063 1.00 79.00 205 ARG A CA 1
ATOM 1689 C C . ARG A 1 205 ? -13.231 7.157 19.408 1.00 79.00 205 ARG A C 1
ATOM 1691 O O . ARG A 1 205 ? -13.802 6.083 19.584 1.00 79.00 205 ARG A O 1
ATOM 1698 N N . GLY A 1 206 ? -13.682 8.122 18.613 1.00 81.69 206 GLY A N 1
ATOM 1699 C CA . GLY A 1 206 ? -14.990 8.113 17.961 1.00 81.69 206 GLY A CA 1
ATOM 1700 C C . GLY A 1 206 ? -15.997 9.007 18.677 1.00 81.69 206 GLY A C 1
ATOM 1701 O O . GLY A 1 206 ? -15.656 9.690 19.641 1.00 81.69 206 GLY A O 1
ATOM 1702 N N . ASN A 1 207 ? -17.233 8.981 18.187 1.00 84.12 207 ASN A N 1
ATOM 1703 C CA . ASN A 1 207 ? -18.350 9.745 18.722 1.00 84.12 207 ASN A CA 1
ATOM 1704 C C . ASN A 1 207 ? -19.478 8.772 19.067 1.00 84.12 207 ASN A C 1
ATOM 1706 O O . ASN A 1 207 ? -19.705 7.801 18.344 1.00 84.12 207 ASN A O 1
ATOM 1710 N N . CYS A 1 208 ? -20.177 9.042 20.165 1.00 87.25 208 CYS A N 1
ATOM 1711 C CA . CYS A 1 208 ? -21.379 8.316 20.544 1.00 87.25 208 CYS A CA 1
ATOM 1712 C C . CYS A 1 208 ? -22.522 9.311 20.690 1.00 87.25 208 CYS A C 1
ATOM 1714 O O . CYS A 1 208 ? -22.399 10.279 21.441 1.00 87.25 208 CYS A O 1
ATOM 1716 N N . ASP A 1 209 ? -23.628 9.032 20.008 1.00 88.50 209 ASP A N 1
ATOM 1717 C CA . ASP A 1 209 ? -24.850 9.815 20.126 1.00 88.50 209 ASP A CA 1
ATOM 1718 C C . ASP A 1 209 ? -25.793 9.160 21.132 1.00 88.50 209 ASP A C 1
ATOM 1720 O O . ASP A 1 209 ? -25.974 7.938 21.155 1.00 88.50 209 ASP A O 1
ATOM 1724 N N . VAL A 1 210 ? -26.400 9.987 21.979 1.00 89.25 210 VAL A N 1
ATOM 1725 C CA . VAL A 1 210 ? -27.356 9.538 22.991 1.00 89.25 210 VAL A CA 1
ATOM 1726 C C . VAL A 1 210 ? -28.759 9.895 22.527 1.00 89.25 210 VAL A C 1
ATOM 1728 O O . VAL A 1 210 ? -29.117 11.067 22.432 1.00 89.25 210 VAL A O 1
ATOM 1731 N N . PHE A 1 211 ? -29.575 8.873 22.278 1.00 86.25 211 PHE A N 1
ATOM 1732 C CA . PHE A 1 211 ? -30.977 9.035 21.908 1.00 86.25 211 PHE A CA 1
ATOM 1733 C C . PHE A 1 211 ? -31.872 8.668 23.089 1.00 86.25 211 PHE A C 1
ATOM 1735 O O . PHE A 1 211 ? -31.783 7.566 23.631 1.00 86.25 211 PHE A O 1
ATOM 1742 N N . LYS A 1 212 ? -32.765 9.580 23.478 1.00 83.69 212 LYS A N 1
ATOM 1743 C CA . LYS A 1 212 ? -33.800 9.307 24.478 1.00 83.69 212 LYS A CA 1
ATOM 1744 C C . LYS A 1 212 ? -35.066 8.853 23.762 1.00 83.69 212 LYS A C 1
ATOM 1746 O O . LYS A 1 212 ? -35.622 9.608 22.968 1.00 83.69 212 LYS A O 1
ATOM 1751 N N . THR A 1 213 ? -35.547 7.649 24.063 1.00 80.00 213 THR A N 1
ATOM 1752 C CA . THR A 1 213 ? -36.854 7.218 23.558 1.00 80.00 213 THR A CA 1
ATOM 1753 C C . THR A 1 213 ? -37.916 7.840 24.458 1.00 80.00 213 THR A C 1
ATOM 1755 O O . THR A 1 213 ? -38.042 7.476 25.626 1.00 80.00 213 THR A O 1
ATOM 1758 N N . LEU A 1 214 ? -38.646 8.833 23.946 1.00 72.12 214 LEU A N 1
ATOM 1759 C CA . LEU A 1 214 ? -39.828 9.358 24.624 1.00 72.12 214 LEU A CA 1
ATOM 1760 C C . LEU A 1 214 ? -40.928 8.300 24.508 1.00 72.12 214 LEU A C 1
ATOM 1762 O O . LEU A 1 214 ? -41.559 8.162 23.464 1.00 72.12 214 LEU A O 1
ATOM 1766 N N . THR A 1 215 ? -41.144 7.522 25.563 1.00 58.88 215 THR A N 1
ATOM 1767 C CA . THR A 1 215 ? -42.310 6.646 25.676 1.00 58.88 215 THR A CA 1
ATOM 1768 C C . THR A 1 215 ? -43.566 7.514 25.769 1.00 58.88 215 THR A C 1
ATOM 1770 O O . THR A 1 215 ? -43.950 7.963 26.847 1.00 58.88 215 THR A O 1
ATOM 1773 N N . SER A 1 216 ? -44.212 7.788 24.631 1.00 52.78 216 SER A N 1
ATOM 1774 C CA . SER A 1 216 ? -45.566 8.340 24.613 1.00 52.78 216 SER A CA 1
ATOM 1775 C C . SER A 1 216 ? -46.570 7.214 24.860 1.00 52.78 216 SER A C 1
ATOM 1777 O O . SER A 1 216 ? -47.069 6.586 23.930 1.00 52.78 216 SER A O 1
ATOM 1779 N N . THR A 1 217 ? -46.898 6.981 26.124 1.00 44.72 217 THR A N 1
ATOM 1780 C CA . THR A 1 217 ? -48.157 6.329 26.499 1.00 44.72 217 THR A CA 1
ATOM 1781 C C . THR A 1 217 ? -48.807 7.130 27.619 1.00 44.72 217 THR A C 1
ATOM 1783 O O . THR A 1 217 ? -48.687 6.795 28.788 1.00 44.72 217 THR A O 1
ATOM 1786 N N . THR A 1 218 ? -49.514 8.178 27.176 1.00 44.22 218 THR A N 1
ATOM 1787 C CA . THR A 1 218 ? -50.747 8.771 27.741 1.00 44.22 218 THR A CA 1
ATOM 1788 C C . THR A 1 218 ? -50.740 9.428 29.137 1.00 44.22 218 THR A C 1
ATOM 1790 O O . THR A 1 218 ? -49.924 9.104 29.994 1.00 44.22 218 THR A O 1
ATOM 1793 N N . PRO A 1 219 ? -51.632 10.424 29.346 1.00 48.84 219 PRO A N 1
ATOM 1794 C CA . PRO A 1 219 ? -51.514 11.441 30.383 1.00 48.84 219 PRO A CA 1
ATOM 1795 C C . PRO A 1 219 ? -52.165 10.988 31.692 1.00 48.84 219 PRO A C 1
ATOM 1797 O O . PRO A 1 219 ? -53.252 10.413 31.681 1.00 48.84 219 PRO A O 1
ATOM 1800 N N . LEU A 1 220 ? -51.553 11.316 32.829 1.00 36.84 220 LEU A N 1
ATOM 1801 C CA . LEU A 1 220 ? -52.268 11.294 34.102 1.00 36.84 220 LEU A CA 1
ATOM 1802 C C . LEU A 1 220 ? -52.946 12.653 34.298 1.00 36.84 220 LEU A C 1
ATOM 1804 O O . LEU A 1 220 ? -52.303 13.662 34.578 1.00 36.84 220 LEU A O 1
ATOM 1808 N N . TYR A 1 221 ? -54.261 12.653 34.078 1.00 37.47 221 TYR A N 1
ATOM 1809 C CA . TYR A 1 221 ? -55.183 13.663 34.581 1.00 37.47 221 TYR A CA 1
ATOM 1810 C C . TYR A 1 221 ? -55.149 13.697 36.123 1.00 37.47 221 TYR A C 1
ATOM 1812 O O . TYR A 1 221 ? -55.223 12.648 36.754 1.00 37.47 221 TYR A O 1
ATOM 1820 N N . VAL A 1 222 ? -55.095 14.922 36.662 1.00 37.75 222 VAL A N 1
ATOM 1821 C CA . VAL A 1 222 ? -55.781 15.459 37.861 1.00 37.75 222 VAL A CA 1
ATOM 1822 C C . VAL A 1 222 ? -55.797 14.591 39.135 1.00 37.75 222 VAL A C 1
ATOM 1824 O O . VAL A 1 222 ? -56.591 13.662 39.244 1.00 37.75 222 VAL A O 1
ATOM 1827 N N . GLN A 1 223 ? -55.052 15.014 40.162 1.00 37.19 223 GLN A N 1
ATOM 1828 C CA . GLN A 1 223 ? -55.544 15.877 41.256 1.00 37.19 223 GLN A CA 1
ATOM 1829 C C . GLN A 1 223 ? -54.382 16.671 41.856 1.00 37.19 223 GLN A C 1
ATOM 1831 O O . GLN A 1 223 ? -53.266 16.111 41.926 1.00 37.19 223 GLN A O 1
#

Organism: NCBI:txid182087

Radius of gyration: 36.3 Å; chains: 1; bounding box: 96×33×90 Å

Foldseek 3Di:
DQLVVCVPPVPFAFPVCPPPPCSVVLVVDDPVSVVVSSVVLLVCLLVVHDRDDDDPVRVVVSVVSNVVSVVVVVVVVVVVVVVVCVVCVVVVVLVVVVVVVVVVCVVVVDDPVVSVVVSCLCVVCVVVVVVLVVVVVVLVVDDPVVSLVVQCVLCLVVQCPDPVRVPDPVSSVVCSNVDDDDDDDPPDDPDDPPDDPPDDDDCDDDDDDDDDDDPPDDDDDDD

pLDDT: mean 82.76, std 11.63, range [36.84, 97.88]